Protein AF-A0A9Q9BXU5-F1 (afdb_monomer_lite)

Structure (mmCIF, N/CA/C/O backbone):
data_AF-A0A9Q9BXU5-F1
#
_entry.id   AF-A0A9Q9BXU5-F1
#
loop_
_atom_site.group_PDB
_atom_site.id
_atom_site.type_symbol
_atom_site.label_atom_id
_atom_site.label_alt_id
_atom_site.label_comp_id
_atom_site.label_asym_id
_atom_site.label_entity_id
_atom_site.label_seq_id
_atom_site.pdbx_PDB_ins_code
_atom_site.Cartn_x
_atom_site.Cartn_y
_atom_site.Cartn_z
_atom_site.occupancy
_atom_site.B_iso_or_equiv
_atom_site.auth_seq_id
_atom_site.auth_comp_id
_atom_site.auth_asym_id
_atom_site.auth_atom_id
_atom_site.pdbx_PDB_model_num
ATOM 1 N N . MET A 1 1 ? -1.325 -19.554 -2.956 1.00 60.31 1 MET A N 1
ATOM 2 C CA . MET A 1 1 ? -1.747 -19.233 -1.574 1.00 60.31 1 MET A CA 1
ATOM 3 C C . MET A 1 1 ? -0.784 -19.894 -0.599 1.00 60.31 1 MET A C 1
ATOM 5 O O . MET A 1 1 ? -0.434 -21.047 -0.820 1.00 60.31 1 MET A O 1
ATOM 9 N N . ASN A 1 2 ? -0.317 -19.185 0.434 1.00 78.00 2 ASN A N 1
ATOM 10 C CA . ASN A 1 2 ? 0.549 -19.781 1.456 1.00 78.00 2 ASN A CA 1
ATOM 11 C C . ASN A 1 2 ? -0.322 -20.389 2.569 1.00 78.00 2 ASN A C 1
ATOM 13 O O . ASN A 1 2 ? -0.585 -19.754 3.587 1.00 78.00 2 ASN A O 1
ATOM 17 N N . PHE A 1 3 ? -0.816 -21.608 2.339 1.00 84.00 3 PHE A N 1
ATOM 18 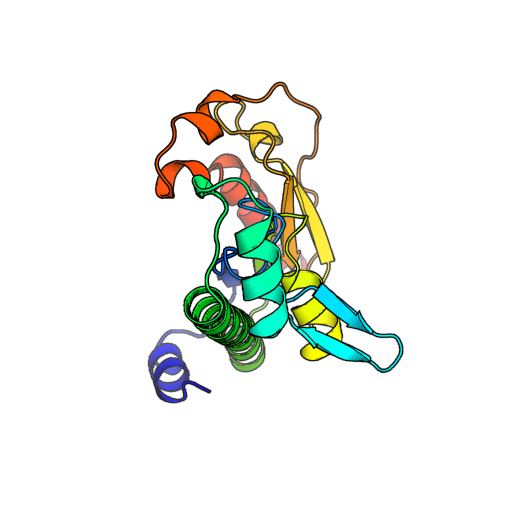C CA . PHE A 1 3 ? -1.685 -22.313 3.291 1.00 84.00 3 PHE A CA 1
ATOM 19 C C . PHE A 1 3 ? -1.010 -22.562 4.644 1.00 84.00 3 PHE A C 1
ATOM 21 O O . PHE A 1 3 ? -1.684 -22.565 5.672 1.00 84.00 3 PHE A O 1
ATOM 28 N N . ASN A 1 4 ? 0.318 -22.699 4.656 1.00 90.00 4 ASN A N 1
ATOM 29 C CA . ASN A 1 4 ? 1.086 -22.838 5.890 1.00 90.00 4 ASN A CA 1
ATOM 30 C C . ASN A 1 4 ? 1.004 -21.562 6.736 1.00 90.00 4 ASN A C 1
ATOM 32 O O . ASN A 1 4 ? 0.718 -21.652 7.924 1.00 90.00 4 ASN A O 1
ATOM 36 N N . LEU A 1 5 ? 1.123 -20.380 6.119 1.00 88.50 5 LEU A N 1
ATOM 37 C CA . LEU A 1 5 ? 0.985 -19.106 6.830 1.00 88.50 5 LEU A CA 1
ATOM 38 C C . LEU A 1 5 ? -0.396 -18.953 7.480 1.00 88.50 5 LEU A C 1
ATOM 40 O O . LEU A 1 5 ? -0.483 -18.590 8.647 1.00 88.50 5 LEU A O 1
ATOM 44 N N . ILE A 1 6 ? -1.479 -19.249 6.754 1.00 92.06 6 ILE A N 1
ATOM 45 C CA . ILE A 1 6 ? -2.836 -19.172 7.322 1.00 92.06 6 ILE A CA 1
ATOM 46 C C . ILE A 1 6 ? -2.998 -20.157 8.482 1.00 92.06 6 ILE A C 1
ATOM 48 O O . ILE A 1 6 ? -3.546 -19.790 9.522 1.00 92.06 6 ILE A O 1
ATOM 52 N N . LYS A 1 7 ? -2.484 -21.383 8.338 1.00 93.31 7 LYS A N 1
ATOM 53 C CA . LYS A 1 7 ? -2.501 -22.393 9.401 1.00 93.31 7 LYS A CA 1
ATOM 54 C C . LYS A 1 7 ? -1.751 -21.922 10.647 1.00 93.31 7 LYS A C 1
ATOM 56 O O . LYS A 1 7 ? -2.248 -22.115 11.753 1.00 93.31 7 LYS A O 1
ATOM 61 N N . ASP A 1 8 ? -0.589 -21.301 10.473 1.00 94.00 8 ASP A N 1
ATOM 62 C CA . ASP A 1 8 ? 0.210 -20.787 11.584 1.00 94.00 8 ASP A CA 1
ATOM 63 C C . ASP A 1 8 ? -0.477 -19.598 12.269 1.00 94.00 8 ASP A C 1
ATOM 65 O O . ASP A 1 8 ? -0.602 -19.594 13.493 1.00 94.00 8 ASP A O 1
ATOM 69 N N . LEU A 1 9 ? -1.008 -18.641 11.499 1.00 93.44 9 LEU A N 1
ATOM 70 C CA . LEU A 1 9 ? -1.758 -17.499 12.036 1.00 93.44 9 LEU A CA 1
ATOM 71 C C . LEU A 1 9 ? -3.040 -17.930 12.760 1.00 93.44 9 LEU A C 1
ATOM 73 O O . LEU A 1 9 ? -3.415 -17.313 13.750 1.00 93.44 9 LEU A O 1
ATOM 77 N N . SER A 1 10 ? -3.682 -19.015 12.319 1.00 94.38 10 SER A N 1
ATOM 78 C CA . SER A 1 10 ? -4.896 -19.554 12.953 1.00 94.38 10 SER A CA 1
ATOM 79 C C . SER A 1 10 ? -4.652 -20.145 14.346 1.00 94.38 10 SER A C 1
ATOM 81 O O . SER A 1 10 ? -5.609 -20.453 15.051 1.00 94.38 10 SER A O 1
ATOM 83 N N . ARG A 1 11 ? -3.388 -20.317 14.757 1.00 96.12 11 ARG A N 1
ATOM 84 C CA . ARG A 1 11 ? -3.033 -20.699 16.134 1.00 96.12 11 ARG A CA 1
ATOM 85 C C . ARG A 1 11 ? -3.051 -19.512 17.099 1.00 96.12 11 ARG A C 1
ATOM 87 O O . ARG A 1 11 ? -3.013 -19.724 18.308 1.00 96.12 11 ARG A O 1
ATOM 94 N N . LEU A 1 12 ? -3.061 -18.283 16.583 1.00 95.31 12 LEU A N 1
ATOM 95 C CA . LEU A 1 12 ? -3.161 -17.064 17.379 1.00 95.31 12 LEU A CA 1
ATOM 96 C C . LEU A 1 12 ? -4.637 -16.719 17.642 1.00 95.31 12 LEU A C 1
ATOM 98 O O . LEU A 1 12 ? -5.515 -17.155 16.891 1.00 95.31 12 LEU A O 1
ATOM 102 N N . PRO A 1 13 ? -4.936 -15.909 18.674 1.00 96.25 13 PRO A N 1
ATOM 103 C CA . PRO A 1 13 ? -6.273 -15.362 18.859 1.00 96.25 13 PRO A CA 1
ATOM 104 C C . PRO A 1 13 ? -6.755 -14.632 17.603 1.00 96.25 13 PRO A C 1
ATOM 106 O O . PRO A 1 13 ? -5.988 -13.918 16.951 1.00 96.25 13 PRO A O 1
ATOM 109 N N . LYS A 1 14 ? -8.042 -14.793 17.280 1.00 95.94 14 LYS A N 1
ATOM 110 C CA . LYS A 1 14 ? -8.658 -14.103 16.145 1.00 95.94 14 LYS A CA 1
ATOM 111 C C . LYS A 1 14 ? -8.489 -12.583 16.320 1.00 95.94 14 LYS A C 1
ATOM 113 O O . LYS A 1 14 ? -8.915 -12.062 17.350 1.00 95.94 14 LYS A O 1
ATOM 118 N N . PRO A 1 15 ? -7.913 -11.865 15.341 1.00 96.75 15 PRO A N 1
ATOM 119 C CA . PRO A 1 15 ? -7.648 -10.442 15.494 1.00 96.75 15 PRO A CA 1
ATOM 120 C C . PRO A 1 15 ? -8.931 -9.612 15.372 1.00 96.75 15 PRO A C 1
ATOM 122 O O . PRO A 1 15 ? -9.704 -9.781 14.427 1.00 96.75 15 PRO A O 1
ATOM 125 N N . ASP A 1 16 ? -9.118 -8.650 16.277 1.00 97.31 16 ASP A N 1
ATOM 126 C CA . ASP A 1 16 ? -10.115 -7.584 16.108 1.00 97.31 16 ASP A CA 1
ATOM 127 C C . ASP A 1 16 ? -9.670 -6.551 15.064 1.00 97.31 16 ASP A C 1
ATOM 129 O O . ASP A 1 16 ? -10.506 -5.972 14.369 1.00 97.31 16 ASP A O 1
ATOM 133 N N . ILE A 1 17 ? -8.358 -6.318 14.959 1.00 98.06 17 ILE A N 1
ATOM 134 C CA . ILE A 1 17 ? -7.757 -5.286 14.113 1.00 98.06 17 ILE A CA 1
ATOM 135 C C . ILE A 1 17 ? -6.618 -5.898 13.295 1.00 98.06 17 ILE A C 1
ATOM 137 O O . ILE A 1 17 ? -5.779 -6.616 13.837 1.00 98.06 17 ILE A O 1
ATOM 141 N N . ILE A 1 18 ? -6.555 -5.575 12.003 1.00 98.19 18 ILE A N 1
ATOM 142 C CA . ILE A 1 18 ? -5.396 -5.865 11.145 1.00 98.19 18 ILE A CA 1
ATOM 143 C C . ILE A 1 18 ? -4.831 -4.551 10.602 1.00 98.19 18 ILE A C 1
ATOM 145 O O . ILE A 1 18 ? -5.519 -3.827 9.889 1.00 98.19 18 ILE A O 1
ATOM 149 N N . LEU A 1 19 ? -3.562 -4.266 10.889 1.00 97.44 19 LEU A N 1
ATOM 150 C CA . LEU A 1 19 ? -2.806 -3.176 10.267 1.00 97.44 19 LEU A CA 1
ATOM 151 C C . LEU A 1 19 ? -1.729 -3.777 9.363 1.00 97.44 19 LEU A C 1
ATOM 153 O O . LEU A 1 19 ? -0.981 -4.653 9.796 1.00 97.44 19 LEU A O 1
ATOM 157 N N . ALA A 1 20 ? -1.634 -3.311 8.121 1.00 96.19 20 ALA A N 1
ATOM 158 C CA . ALA A 1 20 ? -0.662 -3.809 7.156 1.00 96.19 20 ALA A CA 1
ATOM 159 C C . ALA A 1 20 ? -0.017 -2.665 6.367 1.00 96.19 20 ALA A C 1
ATOM 161 O O . ALA A 1 20 ? -0.696 -1.740 5.938 1.00 96.19 20 ALA A O 1
ATOM 162 N N . SER A 1 21 ? 1.286 -2.764 6.115 1.00 93.06 21 SER A N 1
ATOM 163 C CA . SER A 1 21 ? 2.055 -1.856 5.251 1.00 93.06 21 SER A CA 1
ATOM 164 C C . SER A 1 21 ? 2.845 -2.668 4.213 1.00 93.06 21 SER A C 1
ATOM 166 O O . SER A 1 21 ? 4.066 -2.816 4.311 1.00 93.06 21 SER A O 1
ATOM 168 N N . PRO A 1 22 ? 2.155 -3.297 3.241 1.00 91.25 22 PRO A N 1
ATOM 169 C CA . PRO A 1 22 ? 2.805 -4.163 2.265 1.00 91.25 22 PRO A CA 1
ATOM 170 C C . PRO A 1 22 ? 3.827 -3.388 1.403 1.00 91.25 22 PRO A C 1
ATOM 172 O O . PRO A 1 22 ? 3.604 -2.212 1.095 1.00 91.25 22 PRO A O 1
ATOM 175 N N . PRO A 1 23 ? 4.923 -4.035 0.953 1.00 84.44 23 PRO A N 1
ATOM 176 C CA . PRO A 1 23 ? 5.971 -3.399 0.155 1.00 84.44 23 PRO A CA 1
ATOM 177 C C . PRO A 1 23 ? 5.425 -2.696 -1.098 1.00 84.44 23 PRO A C 1
ATOM 179 O O . PRO A 1 23 ? 4.491 -3.172 -1.751 1.00 84.44 23 PRO A O 1
ATOM 182 N N . CYS A 1 24 ? 6.012 -1.550 -1.448 1.00 79.31 24 CYS A N 1
ATOM 183 C CA . CYS A 1 24 ? 5.509 -0.669 -2.510 1.00 79.31 24 CYS A CA 1
ATOM 184 C C . CYS A 1 24 ? 6.375 -0.663 -3.781 1.00 79.31 24 CYS A C 1
ATOM 186 O O . CYS A 1 24 ? 5.975 -0.092 -4.794 1.00 79.31 24 CYS A O 1
ATOM 188 N N . GLU A 1 25 ? 7.550 -1.292 -3.766 1.00 74.69 25 GLU A N 1
ATOM 189 C CA . GLU A 1 25 ? 8.577 -1.234 -4.821 1.00 74.69 25 GLU A CA 1
ATOM 190 C C . GLU A 1 25 ? 8.081 -1.768 -6.170 1.00 74.69 25 GLU A C 1
ATOM 192 O O . GLU A 1 25 ? 8.505 -1.311 -7.237 1.00 74.69 25 GLU A O 1
ATOM 197 N N . SER A 1 26 ? 7.157 -2.724 -6.127 1.00 78.31 26 SER A N 1
ATOM 198 C CA . SER A 1 26 ? 6.522 -3.326 -7.302 1.00 78.31 26 SER A CA 1
ATOM 199 C C . SER A 1 26 ? 5.443 -2.433 -7.917 1.00 78.31 26 SER A C 1
ATOM 201 O O . SER A 1 26 ? 5.083 -2.601 -9.080 1.00 78.31 26 SER A O 1
ATOM 203 N N . TRP A 1 27 ? 4.956 -1.461 -7.147 1.00 84.00 27 TRP A N 1
ATOM 204 C CA . TRP A 1 27 ? 3.753 -0.682 -7.434 1.00 84.00 27 TRP A CA 1
ATOM 205 C C . TRP A 1 27 ? 4.016 0.819 -7.590 1.00 84.00 27 TRP A C 1
ATOM 207 O O . TRP A 1 27 ? 3.185 1.546 -8.139 1.00 84.00 27 TRP A O 1
ATOM 217 N N . SER A 1 28 ? 5.156 1.292 -7.091 1.00 71.06 28 SER A N 1
ATOM 218 C CA . SER A 1 28 ? 5.514 2.704 -7.002 1.00 71.06 28 SER A CA 1
ATOM 219 C C . SER A 1 28 ? 6.299 3.189 -8.223 1.00 71.06 28 SER A C 1
ATOM 221 O O . SER A 1 28 ? 7.120 2.475 -8.797 1.00 71.06 28 SER A O 1
ATOM 223 N N . SER A 1 29 ? 6.073 4.454 -8.594 1.00 66.25 29 SER A N 1
ATOM 224 C CA . SER A 1 29 ? 6.858 5.175 -9.614 1.00 66.25 29 SER A CA 1
ATOM 225 C C . SER A 1 29 ? 8.001 6.003 -9.006 1.00 66.25 29 SER A C 1
ATOM 227 O O . SER A 1 29 ? 8.643 6.766 -9.718 1.00 66.25 29 SER A O 1
ATOM 229 N N . ALA A 1 30 ? 8.254 5.879 -7.696 1.00 63.12 30 ALA A N 1
ATOM 230 C CA . ALA A 1 30 ? 9.196 6.734 -6.965 1.00 63.12 30 ALA A CA 1
ATOM 231 C C . ALA A 1 30 ? 10.659 6.610 -7.430 1.00 63.12 30 ALA A C 1
ATOM 233 O O . ALA A 1 30 ? 11.463 7.500 -7.173 1.00 63.12 30 ALA A O 1
ATOM 234 N N . ASP A 1 31 ? 11.009 5.514 -8.099 1.00 60.00 31 ASP A N 1
ATOM 235 C CA . ASP A 1 31 ? 12.383 5.228 -8.502 1.00 60.00 31 ASP A CA 1
ATOM 236 C C . ASP A 1 31 ? 12.666 5.616 -9.968 1.00 60.00 31 ASP A C 1
ATOM 238 O O . ASP A 1 31 ? 13.611 6.359 -10.256 1.00 60.00 31 ASP A O 1
ATOM 242 N N . CYS A 1 32 ? 11.838 5.160 -10.915 1.00 64.81 32 CYS A N 1
ATOM 243 C CA . CYS A 1 32 ? 11.989 5.459 -12.342 1.00 64.81 32 CYS A CA 1
ATOM 244 C C . CYS A 1 32 ? 10.703 5.199 -13.152 1.00 64.81 32 CYS A C 1
ATOM 246 O O . CYS A 1 32 ? 9.769 4.546 -12.686 1.00 64.81 32 CYS A O 1
ATOM 248 N N . ASN A 1 33 ? 10.696 5.648 -14.414 1.00 70.88 33 ASN A N 1
ATOM 249 C CA . ASN A 1 33 ? 9.596 5.427 -15.365 1.00 70.88 33 ASN A CA 1
ATOM 250 C C . ASN A 1 33 ? 9.496 3.979 -15.894 1.00 70.88 33 ASN A C 1
ATOM 252 O O . ASN A 1 33 ? 8.477 3.617 -16.495 1.00 70.88 33 ASN A O 1
ATOM 256 N N . GLY A 1 34 ? 10.502 3.133 -15.636 1.00 73.56 34 GLY A N 1
ATOM 257 C CA . GLY A 1 34 ? 10.555 1.711 -16.001 1.00 73.56 34 GLY A CA 1
ATOM 258 C C . GLY A 1 34 ? 9.694 0.796 -15.114 1.00 73.56 34 GLY A C 1
ATOM 259 O O . GLY A 1 34 ? 10.141 -0.280 -14.707 1.00 73.56 34 GLY A O 1
ATOM 260 N N . LYS A 1 35 ? 8.470 1.208 -14.756 1.00 80.50 35 LYS A N 1
ATOM 261 C CA . LYS A 1 35 ? 7.527 0.365 -13.997 1.00 80.50 35 LYS A CA 1
ATOM 262 C C . LYS A 1 35 ? 6.973 -0.764 -14.868 1.00 80.50 35 LYS A C 1
ATOM 264 O O . LYS A 1 35 ? 6.683 -0.572 -16.042 1.00 80.50 35 LYS A O 1
ATOM 269 N N . MET A 1 36 ? 6.805 -1.941 -14.285 1.00 88.19 36 MET A N 1
ATOM 270 C CA . MET A 1 36 ? 6.348 -3.094 -15.051 1.00 88.19 36 MET A CA 1
ATOM 271 C C . MET A 1 36 ? 4.829 -3.086 -15.213 1.00 88.19 36 MET A C 1
ATOM 273 O O . MET A 1 36 ? 4.330 -3.122 -16.332 1.00 88.19 36 MET A O 1
ATOM 277 N N . PHE A 1 37 ? 4.098 -2.952 -14.107 1.00 89.12 37 PHE A N 1
ATOM 278 C CA . PHE A 1 37 ? 2.646 -2.821 -14.121 1.00 89.12 37 PHE A CA 1
ATOM 279 C C . PHE A 1 37 ? 2.224 -1.382 -14.466 1.00 89.12 37 PHE A C 1
ATOM 281 O O . PHE A 1 37 ? 2.644 -0.411 -13.822 1.00 89.12 37 PHE A O 1
ATOM 288 N N . ARG A 1 38 ? 1.394 -1.225 -15.503 1.00 87.75 38 ARG A N 1
ATOM 289 C CA . ARG A 1 38 ? 0.897 0.074 -15.991 1.00 87.75 38 ARG A CA 1
ATOM 290 C C . ARG A 1 38 ? -0.543 0.367 -15.572 1.00 87.75 38 ARG A C 1
ATOM 292 O O . ARG A 1 38 ? -0.912 1.543 -15.555 1.00 87.75 38 ARG A O 1
ATOM 299 N N . GLY A 1 39 ? -1.296 -0.651 -15.173 1.00 89.50 39 GLY A N 1
ATOM 300 C CA . GLY A 1 39 ? -2.725 -0.583 -14.873 1.00 89.50 39 GLY A CA 1
ATOM 301 C C . GLY A 1 39 ? -3.496 -1.585 -15.723 1.00 89.50 39 GLY A C 1
ATOM 302 O O . GLY A 1 39 ? -2.900 -2.502 -16.290 1.00 89.50 39 GLY A O 1
ATOM 303 N N . PHE A 1 40 ? -4.793 -1.358 -15.867 1.00 91.38 40 PHE A N 1
ATOM 304 C CA . PHE A 1 40 ? -5.672 -2.163 -16.717 1.00 91.38 40 PHE A CA 1
ATOM 305 C C . PHE A 1 40 ? -5.962 -1.431 -18.031 1.00 91.38 40 PHE A C 1
ATOM 307 O O . PHE A 1 40 ? -5.837 -0.201 -18.106 1.00 91.38 40 PHE A O 1
ATOM 314 N N . ASP A 1 41 ? -6.242 -2.176 -19.094 1.00 91.38 41 ASP A N 1
ATOM 315 C CA . ASP A 1 41 ? -6.806 -1.629 -20.328 1.00 91.38 41 ASP A CA 1
ATOM 316 C C . ASP A 1 41 ? -8.343 -1.598 -20.280 1.00 91.38 41 ASP A C 1
ATOM 318 O O . ASP A 1 41 ? -8.959 -1.918 -19.264 1.00 91.38 41 ASP A O 1
ATOM 322 N N . THR A 1 42 ? -8.971 -1.183 -21.381 1.00 89.75 42 THR A N 1
ATOM 323 C CA . THR A 1 42 ? -10.433 -1.057 -21.484 1.00 89.75 42 THR A CA 1
ATOM 324 C C . THR A 1 42 ? -11.171 -2.393 -21.425 1.00 89.75 42 THR A C 1
ATOM 326 O O . THR A 1 42 ? -12.371 -2.395 -21.174 1.00 89.75 42 THR A O 1
ATOM 329 N N . SER A 1 43 ? -10.484 -3.517 -21.652 1.00 91.12 43 SER A N 1
ATOM 330 C CA . SER A 1 43 ? -11.049 -4.864 -21.515 1.00 91.12 43 SER A CA 1
ATOM 331 C C . SER A 1 43 ? -10.914 -5.426 -20.096 1.00 91.12 43 SER A C 1
ATOM 333 O O . SER A 1 43 ? -11.416 -6.510 -19.813 1.00 91.12 43 SER A O 1
ATOM 335 N N . GLY A 1 44 ? -10.230 -4.707 -19.199 1.00 86.50 44 GLY A N 1
ATOM 336 C CA . GLY A 1 44 ? -9.867 -5.217 -17.879 1.00 86.50 44 GLY A CA 1
ATOM 337 C C . GLY A 1 44 ? -8.658 -6.157 -17.909 1.00 86.50 44 GLY A C 1
ATOM 338 O O . GLY A 1 44 ? -8.338 -6.770 -16.890 1.00 86.50 44 GLY A O 1
ATOM 339 N N . ALA A 1 45 ? -7.952 -6.263 -19.038 1.00 90.06 45 ALA A N 1
ATOM 340 C CA . ALA A 1 45 ? -6.697 -6.992 -19.102 1.00 90.06 45 ALA A CA 1
ATOM 341 C C . ALA A 1 45 ? -5.555 -6.147 -18.529 1.00 90.06 45 ALA A C 1
ATOM 343 O O . ALA A 1 45 ? -5.551 -4.911 -18.550 1.00 90.06 45 ALA A O 1
ATOM 344 N N . TRP A 1 46 ? -4.563 -6.832 -17.975 1.00 90.44 46 TRP A N 1
ATOM 345 C CA . TRP A 1 46 ? -3.424 -6.178 -17.359 1.00 90.44 46 TRP A CA 1
ATOM 346 C C . TRP A 1 46 ? -2.473 -5.625 -18.408 1.00 90.44 46 TRP A C 1
ATOM 348 O O . TRP A 1 46 ? -2.074 -6.319 -19.341 1.00 90.44 46 TRP A O 1
ATOM 358 N N . ARG A 1 47 ? -1.988 -4.406 -18.181 1.00 91.81 47 ARG A N 1
ATOM 359 C CA . ARG A 1 47 ? -0.894 -3.832 -18.964 1.00 91.81 47 ARG A CA 1
ATOM 360 C C . ARG A 1 47 ? 0.420 -4.012 -18.222 1.00 91.81 47 ARG A C 1
ATOM 362 O O . ARG A 1 47 ? 0.735 -3.257 -17.299 1.00 91.81 47 ARG A O 1
ATOM 369 N N . VAL A 1 48 ? 1.194 -5.004 -18.650 1.00 91.62 48 VAL A N 1
ATOM 370 C CA . VAL A 1 48 ? 2.500 -5.369 -18.087 1.00 91.62 48 VAL A CA 1
ATOM 371 C C . VAL A 1 48 ? 3.573 -5.218 -19.162 1.00 91.62 48 VAL A C 1
ATOM 373 O O . VAL A 1 48 ? 3.369 -5.609 -20.307 1.00 91.62 48 VAL A O 1
ATOM 376 N N . MET A 1 49 ? 4.707 -4.607 -18.820 1.00 92.19 49 MET A N 1
ATOM 377 C CA . MET A 1 49 ? 5.825 -4.437 -19.752 1.00 92.19 49 MET A CA 1
ATOM 378 C C . MET A 1 49 ? 6.645 -5.722 -19.885 1.00 92.19 49 MET A C 1
ATOM 380 O O . MET A 1 49 ? 6.988 -6.342 -18.881 1.00 92.19 49 MET A O 1
ATOM 384 N N . ASN A 1 50 ? 6.986 -6.084 -21.121 1.00 93.81 50 ASN A N 1
ATOM 385 C CA . ASN A 1 50 ? 7.760 -7.278 -21.461 1.00 93.81 50 ASN A CA 1
ATOM 386 C C . ASN A 1 50 ? 9.271 -6.989 -21.560 1.00 93.81 50 ASN A C 1
ATOM 388 O O . ASN A 1 50 ? 9.709 -5.852 -21.381 1.00 93.81 50 ASN A O 1
ATOM 392 N N . ALA A 1 51 ? 10.068 -8.018 -21.865 1.00 95.62 51 ALA A N 1
ATOM 393 C CA . ALA A 1 51 ? 11.521 -7.901 -22.007 1.00 95.62 51 ALA A CA 1
ATOM 394 C C . ALA A 1 51 ? 11.942 -6.849 -23.048 1.00 95.62 51 ALA A C 1
ATOM 396 O O . ALA A 1 51 ? 12.755 -5.980 -22.739 1.00 95.62 51 ALA A O 1
ATOM 397 N N . HIS A 1 52 ? 11.302 -6.851 -24.222 1.00 95.56 52 HIS A N 1
ATOM 398 C CA . HIS A 1 52 ? 11.596 -5.904 -25.300 1.00 95.56 52 HIS A CA 1
ATOM 399 C C . HIS A 1 52 ? 11.446 -4.436 -24.859 1.00 95.56 52 HIS A C 1
ATOM 401 O O . HIS A 1 52 ? 12.315 -3.610 -25.130 1.00 95.56 52 HIS A O 1
ATOM 407 N N . TYR A 1 53 ? 10.397 -4.105 -24.095 1.00 93.88 53 TYR A N 1
ATOM 408 C CA . TYR A 1 53 ? 10.245 -2.760 -23.527 1.00 93.88 53 TYR A CA 1
ATOM 409 C C . TYR A 1 53 ? 11.460 -2.343 -22.684 1.00 93.88 53 TYR A C 1
ATOM 411 O O . TYR A 1 53 ? 11.908 -1.198 -22.760 1.00 93.88 53 TYR A O 1
ATOM 419 N N . TYR A 1 54 ? 11.981 -3.250 -21.854 1.00 93.12 54 TYR A N 1
ATOM 420 C CA . TYR A 1 54 ? 13.105 -2.951 -20.967 1.00 93.12 54 TYR A CA 1
ATOM 421 C C . TYR A 1 54 ? 14.433 -2.828 -21.713 1.00 93.12 54 TYR A C 1
ATOM 423 O O . TYR A 1 54 ? 15.254 -1.990 -21.330 1.00 93.12 54 TYR A O 1
ATOM 431 N N . GLU A 1 55 ? 14.624 -3.595 -22.786 1.00 94.00 55 GLU A N 1
ATOM 432 C CA . GLU A 1 55 ? 15.763 -3.444 -23.697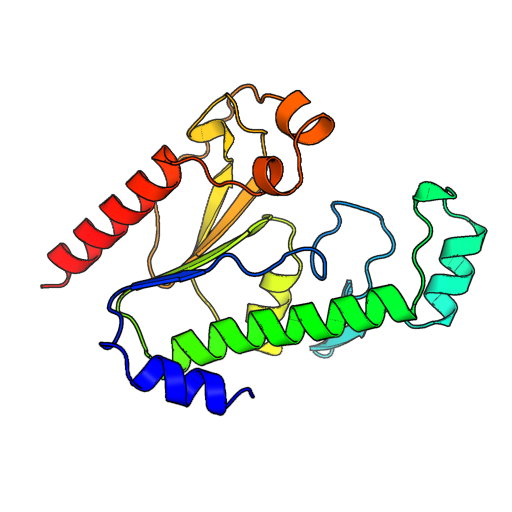 1.00 94.00 55 GLU A CA 1
ATOM 433 C C . GLU A 1 55 ? 15.773 -2.045 -24.328 1.00 94.00 55 GLU A C 1
ATOM 435 O O . GLU A 1 55 ? 16.769 -1.327 -24.210 1.00 94.00 55 GLU A O 1
ATOM 440 N N . GLU A 1 56 ? 14.648 -1.604 -24.901 1.00 94.50 56 GLU A N 1
ATOM 441 C CA . GLU A 1 56 ? 14.521 -0.265 -25.497 1.00 94.50 56 GLU A CA 1
ATOM 442 C C . GLU A 1 56 ? 14.648 0.858 -24.457 1.00 94.50 56 GLU A C 1
ATOM 444 O O . GLU A 1 56 ? 15.338 1.861 -24.671 1.00 94.50 56 GLU A O 1
ATOM 449 N N . TYR A 1 57 ? 14.046 0.679 -23.279 1.00 90.69 57 TYR A N 1
ATOM 450 C CA . TYR A 1 57 ? 14.168 1.630 -22.176 1.00 90.69 57 TYR A CA 1
ATOM 451 C C . TYR A 1 57 ? 15.629 1.810 -21.735 1.00 90.69 57 TYR A C 1
ATOM 453 O O . TYR A 1 57 ? 16.089 2.936 -21.528 1.00 90.69 57 TYR A O 1
ATOM 461 N N . CYS A 1 58 ? 16.387 0.717 -21.614 1.00 92.00 58 CYS A N 1
ATOM 462 C CA . CYS A 1 58 ? 17.772 0.767 -21.145 1.00 92.00 58 CYS A CA 1
ATOM 463 C C . CYS A 1 58 ? 18.740 1.418 -22.141 1.00 92.00 58 CYS A C 1
ATOM 465 O O . CYS A 1 58 ? 19.773 1.936 -21.701 1.00 92.00 58 CYS A O 1
ATOM 467 N N . LYS A 1 59 ? 18.402 1.441 -23.439 1.00 93.88 59 LYS A N 1
ATOM 468 C CA . LYS A 1 59 ? 19.173 2.149 -24.476 1.00 93.88 59 LYS A CA 1
ATOM 469 C C . LYS A 1 59 ? 19.121 3.669 -24.309 1.00 93.88 59 LYS A C 1
ATOM 471 O O . LYS A 1 59 ? 20.102 4.342 -24.603 1.00 93.88 59 LYS A O 1
ATOM 476 N N . THR A 1 60 ? 17.997 4.202 -23.829 1.00 91.06 60 THR A N 1
ATOM 477 C CA . THR A 1 60 ? 17.730 5.653 -23.803 1.00 91.06 60 THR A CA 1
ATOM 478 C C . THR A 1 60 ? 17.769 6.267 -22.403 1.00 91.06 60 THR A C 1
ATOM 480 O O . THR A 1 60 ? 17.972 7.473 -22.261 1.00 91.06 60 THR A O 1
ATOM 483 N N . CYS A 1 61 ? 17.581 5.472 -21.346 1.00 88.88 61 CYS A N 1
ATOM 484 C CA . CYS A 1 61 ? 17.567 5.986 -19.979 1.00 88.88 61 CYS A CA 1
ATOM 485 C C . CYS A 1 61 ? 18.974 6.295 -19.431 1.00 88.88 61 CYS A C 1
ATOM 487 O O . CYS A 1 61 ? 19.978 5.699 -19.825 1.00 88.88 61 CYS A O 1
ATOM 489 N N . HIS A 1 62 ? 19.039 7.192 -18.441 1.00 89.31 62 HIS A N 1
ATOM 490 C CA . HIS A 1 62 ? 20.273 7.455 -17.697 1.00 89.31 62 HIS A CA 1
ATOM 491 C C . HIS A 1 62 ? 20.793 6.165 -17.021 1.00 89.31 62 HIS A C 1
ATOM 493 O O . HIS A 1 62 ? 19.981 5.446 -16.432 1.00 89.31 62 HIS A O 1
ATOM 499 N N . PRO A 1 63 ? 22.113 5.882 -16.990 1.00 89.00 63 PRO A N 1
ATOM 500 C CA . PRO A 1 63 ? 22.662 4.620 -16.473 1.00 89.00 63 PRO A CA 1
ATOM 501 C C . PRO A 1 63 ? 22.141 4.191 -15.091 1.00 89.00 63 PRO A C 1
ATOM 503 O O . PRO A 1 63 ? 21.739 3.046 -14.908 1.00 89.00 63 PRO A O 1
ATOM 506 N N . VAL A 1 64 ? 22.040 5.120 -14.132 1.00 86.38 64 VAL A N 1
ATOM 507 C CA . VAL A 1 64 ? 21.515 4.847 -12.770 1.00 86.38 64 VAL A CA 1
ATOM 508 C C . VAL A 1 64 ? 20.021 4.473 -12.731 1.00 86.38 64 VAL A C 1
ATOM 510 O O . VAL A 1 64 ? 19.512 3.948 -11.736 1.00 86.38 64 VAL A O 1
ATOM 513 N N . LYS A 1 65 ? 19.291 4.754 -13.813 1.00 86.06 65 LYS A N 1
ATOM 514 C CA . LYS A 1 65 ? 17.865 4.457 -13.982 1.00 86.06 65 LYS A CA 1
ATOM 515 C C . LYS A 1 65 ? 17.618 3.189 -14.803 1.00 86.06 65 LYS A C 1
ATOM 517 O O . LYS A 1 65 ? 16.461 2.800 -14.912 1.00 86.06 65 LYS A O 1
ATOM 522 N N . ARG A 1 66 ? 18.658 2.509 -15.310 1.00 89.25 66 ARG A N 1
ATOM 523 C CA . ARG A 1 66 ? 18.519 1.218 -16.008 1.00 89.25 66 ARG A CA 1
ATOM 524 C C . ARG A 1 66 ? 17.841 0.188 -15.117 1.00 89.25 66 ARG A C 1
ATOM 526 O O . ARG A 1 66 ? 18.192 0.044 -13.946 1.00 89.25 66 ARG A O 1
ATOM 533 N N . ARG A 1 67 ? 16.864 -0.528 -15.660 1.00 87.94 67 ARG A N 1
ATOM 534 C CA . ARG A 1 67 ? 16.144 -1.596 -14.961 1.00 87.94 67 ARG A CA 1
ATOM 535 C C . ARG A 1 67 ? 16.040 -2.784 -15.900 1.00 87.94 67 ARG A C 1
ATOM 537 O O . ARG A 1 67 ? 15.639 -2.610 -17.044 1.00 87.94 67 ARG A O 1
ATOM 544 N N . TYR A 1 68 ? 16.387 -3.961 -15.400 1.00 90.44 68 TYR A N 1
ATOM 545 C CA . TYR A 1 68 ? 16.365 -5.192 -16.182 1.00 90.44 68 TYR A CA 1
ATOM 546 C C . TYR A 1 68 ? 15.034 -5.909 -16.007 1.00 90.44 68 TYR A C 1
ATOM 548 O O . TYR A 1 68 ? 14.423 -5.850 -14.932 1.00 90.44 68 TYR A O 1
ATOM 556 N N . PHE A 1 69 ? 14.587 -6.568 -17.071 1.00 92.94 69 PHE A N 1
ATOM 557 C CA . PHE A 1 69 ? 13.290 -7.224 -17.114 1.00 92.94 69 PHE A CA 1
ATOM 558 C C . PHE A 1 69 ? 13.133 -8.238 -15.978 1.00 92.94 69 PHE A C 1
ATOM 560 O O . PHE A 1 69 ? 12.175 -8.145 -15.218 1.00 92.94 69 PHE A O 1
ATOM 567 N N . GLU A 1 70 ? 14.110 -9.118 -15.777 1.00 93.88 70 GLU A N 1
ATOM 568 C CA . GLU A 1 70 ? 14.085 -10.195 -14.782 1.00 93.88 70 GLU A CA 1
ATOM 569 C C . GLU A 1 70 ? 13.963 -9.644 -13.356 1.00 93.88 70 GLU A C 1
ATOM 571 O O . GLU A 1 70 ? 13.206 -10.159 -12.530 1.00 93.88 70 GLU A O 1
ATOM 576 N N . GLN A 1 71 ? 14.668 -8.544 -13.069 1.00 89.25 71 GLN A N 1
ATOM 577 C CA . GLN A 1 71 ? 14.585 -7.864 -11.777 1.00 89.25 71 GLN A CA 1
ATOM 578 C C . GLN A 1 71 ? 13.179 -7.300 -11.545 1.00 89.25 71 GLN A C 1
ATOM 580 O O . GLN A 1 71 ? 12.625 -7.411 -10.446 1.00 89.25 71 GLN A O 1
ATOM 585 N N . LYS A 1 72 ? 12.604 -6.666 -12.571 1.00 89.44 72 LYS A N 1
ATOM 586 C CA . LYS A 1 72 ? 11.279 -6.051 -12.481 1.00 89.44 72 LYS A CA 1
ATOM 587 C C . LYS A 1 72 ? 10.164 -7.094 -12.464 1.00 89.44 72 LYS A C 1
ATOM 589 O O . LYS A 1 72 ? 9.211 -6.886 -11.720 1.00 89.44 72 LYS A O 1
ATOM 594 N N . GLU A 1 73 ? 10.331 -8.211 -13.165 1.00 92.12 73 GLU A N 1
ATOM 595 C CA . GLU A 1 73 ? 9.397 -9.340 -13.199 1.00 92.12 73 GLU A CA 1
ATOM 596 C C . GLU A 1 73 ? 9.341 -10.046 -11.851 1.00 92.12 73 GLU A C 1
ATOM 598 O O . GLU A 1 73 ? 8.268 -10.209 -11.269 1.00 92.12 73 GLU A O 1
ATOM 603 N N . ARG A 1 74 ? 10.504 -10.343 -11.262 1.00 91.12 74 ARG A N 1
ATOM 604 C CA . ARG A 1 74 ? 10.565 -10.862 -9.892 1.00 91.12 74 ARG A CA 1
ATOM 605 C C . ARG A 1 74 ? 9.902 -9.904 -8.904 1.00 91.12 74 ARG A C 1
ATOM 607 O O . ARG A 1 74 ? 9.133 -10.334 -8.047 1.00 91.12 74 ARG A O 1
ATOM 614 N N . GLY A 1 75 ? 10.191 -8.607 -9.020 1.00 89.12 75 GLY A N 1
ATOM 615 C CA . GLY A 1 75 ? 9.565 -7.584 -8.186 1.00 89.12 75 GLY A CA 1
ATOM 616 C C . GLY A 1 75 ? 8.043 -7.578 -8.334 1.00 89.12 75 GLY A C 1
ATOM 617 O O . GLY A 1 75 ? 7.336 -7.591 -7.327 1.00 89.12 75 GLY A O 1
ATOM 618 N N . ARG A 1 76 ? 7.531 -7.611 -9.569 1.00 90.12 76 ARG A N 1
ATOM 619 C CA . ARG A 1 76 ? 6.096 -7.686 -9.872 1.00 90.12 76 ARG A CA 1
ATOM 620 C C . ARG A 1 76 ? 5.441 -8.876 -9.160 1.00 90.12 76 ARG A C 1
ATOM 622 O O . ARG A 1 76 ? 4.524 -8.662 -8.370 1.00 90.12 76 ARG A O 1
ATOM 629 N N . LEU A 1 77 ? 5.965 -10.087 -9.365 1.00 91.19 77 LEU A N 1
ATOM 630 C CA . LEU A 1 77 ? 5.426 -11.318 -8.772 1.00 91.19 77 LEU A CA 1
ATOM 631 C C . LEU A 1 77 ? 5.384 -11.263 -7.236 1.00 91.19 77 LEU A C 1
ATOM 633 O O . LEU A 1 77 ? 4.398 -11.674 -6.621 1.00 91.19 77 LEU A O 1
ATOM 637 N N . ILE A 1 78 ? 6.428 -10.714 -6.605 1.00 90.50 78 ILE A N 1
ATOM 638 C CA . ILE A 1 78 ? 6.473 -10.513 -5.146 1.00 90.50 78 ILE A CA 1
ATOM 639 C C . ILE A 1 78 ? 5.411 -9.503 -4.697 1.00 90.50 78 ILE A C 1
ATOM 641 O O . ILE A 1 78 ? 4.727 -9.731 -3.697 1.00 90.50 78 ILE A O 1
ATOM 645 N N . GLY A 1 79 ? 5.256 -8.400 -5.430 1.00 90.75 79 GLY A N 1
ATOM 646 C CA . GLY A 1 79 ? 4.274 -7.362 -5.122 1.00 90.75 79 GLY A CA 1
ATOM 647 C C . GLY A 1 79 ? 2.846 -7.895 -5.158 1.00 90.75 79 GLY A C 1
ATOM 648 O O . GLY A 1 79 ? 2.091 -7.685 -4.207 1.00 90.75 79 GLY A O 1
ATOM 649 N N . GLU A 1 80 ? 2.502 -8.621 -6.224 1.00 92.38 80 GLU A N 1
ATOM 650 C CA . GLU A 1 80 ? 1.204 -9.290 -6.394 1.00 92.38 80 GLU A CA 1
ATOM 651 C C . GLU A 1 80 ? 0.942 -10.292 -5.280 1.00 92.38 80 GLU A C 1
ATOM 653 O O . GLU A 1 80 ? -0.105 -10.240 -4.633 1.00 92.38 80 GLU A O 1
ATOM 658 N N . SER A 1 81 ? 1.926 -11.153 -5.013 1.00 92.00 81 SER A N 1
ATOM 659 C CA . SER A 1 81 ? 1.829 -12.173 -3.971 1.00 92.00 81 SER A CA 1
ATOM 660 C C . SER A 1 81 ? 1.624 -11.556 -2.590 1.00 92.00 81 SER A C 1
ATOM 662 O O . SER A 1 81 ? 0.850 -12.083 -1.795 1.00 92.00 81 SER A O 1
ATOM 664 N N . THR A 1 82 ? 2.284 -10.431 -2.301 1.00 93.25 82 THR A N 1
ATOM 665 C CA . THR A 1 82 ? 2.193 -9.790 -0.985 1.00 93.25 82 THR A CA 1
ATOM 666 C C . THR A 1 82 ? 0.850 -9.096 -0.790 1.00 93.25 82 THR A C 1
ATOM 668 O O . THR A 1 82 ? 0.199 -9.338 0.221 1.00 93.25 82 THR A O 1
ATOM 671 N N . ILE A 1 83 ? 0.385 -8.301 -1.763 1.00 94.81 83 ILE A N 1
ATOM 672 C CA . ILE A 1 83 ? -0.931 -7.645 -1.677 1.00 94.81 83 ILE A CA 1
ATOM 673 C C . ILE A 1 83 ? -2.061 -8.680 -1.661 1.00 94.81 83 ILE A C 1
ATOM 675 O O . ILE A 1 83 ? -2.960 -8.588 -0.826 1.00 94.81 83 ILE A O 1
ATOM 679 N N . GLY A 1 84 ? -1.992 -9.687 -2.538 1.00 94.69 84 GLY A N 1
ATOM 680 C CA . GLY A 1 84 ? -2.954 -10.785 -2.550 1.00 94.69 84 GLY A CA 1
ATOM 681 C C . GLY A 1 84 ? -2.966 -11.543 -1.223 1.00 94.69 84 GLY A C 1
ATOM 682 O O . GLY A 1 84 ? -4.025 -11.762 -0.647 1.00 94.69 84 GLY A O 1
ATOM 683 N N . GLY A 1 85 ? -1.788 -11.854 -0.673 1.00 94.75 85 GLY A N 1
ATOM 684 C CA . GLY A 1 85 ? -1.658 -12.467 0.649 1.00 94.75 85 GLY A CA 1
ATOM 685 C C . GLY A 1 85 ? -2.275 -11.624 1.769 1.00 94.75 85 GLY A C 1
ATOM 686 O O . GLY A 1 85 ? -2.997 -12.166 2.602 1.00 94.75 85 GLY A O 1
ATOM 687 N N . THR A 1 86 ? -2.054 -10.304 1.775 1.00 96.50 86 THR A N 1
ATOM 688 C CA . THR A 1 86 ? -2.684 -9.385 2.739 1.00 96.50 86 THR A CA 1
ATOM 689 C C . THR A 1 86 ? -4.211 -9.418 2.640 1.00 96.50 86 THR A C 1
ATOM 691 O O . THR A 1 86 ? -4.880 -9.539 3.667 1.00 96.50 86 THR A O 1
ATOM 694 N N . ILE A 1 87 ? -4.769 -9.356 1.426 1.00 97.25 87 ILE A N 1
ATOM 695 C CA . ILE A 1 87 ? -6.223 -9.421 1.207 1.00 97.25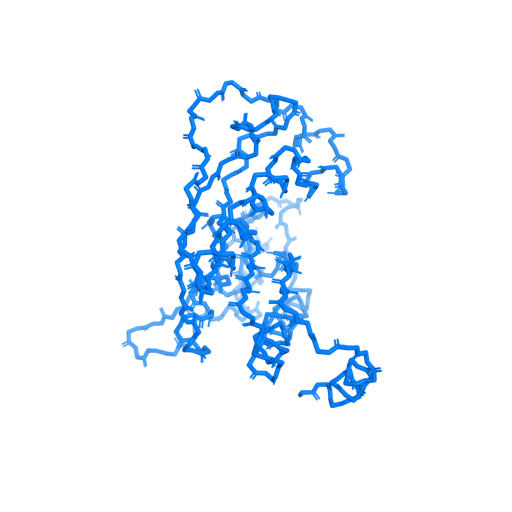 87 ILE A CA 1
ATOM 696 C C . ILE A 1 87 ? -6.788 -10.758 1.687 1.00 97.25 87 ILE A C 1
ATOM 698 O O . ILE A 1 87 ? -7.805 -10.779 2.376 1.00 97.25 87 ILE A O 1
ATOM 702 N N . GLU A 1 88 ? -6.129 -11.866 1.359 1.00 95.62 88 GLU A N 1
ATOM 703 C CA . GLU A 1 88 ? -6.568 -13.200 1.769 1.00 95.62 88 GLU A CA 1
ATOM 704 C C . GLU A 1 88 ? -6.565 -13.365 3.293 1.00 95.62 88 GLU A C 1
ATOM 706 O O . GLU A 1 88 ? -7.532 -13.881 3.853 1.00 95.62 88 GLU A O 1
ATOM 711 N N . ILE A 1 89 ? -5.541 -12.858 3.988 1.00 96.62 89 ILE A N 1
ATOM 712 C CA . ILE A 1 89 ? -5.505 -12.829 5.459 1.00 96.62 89 ILE A CA 1
ATOM 713 C C . ILE A 1 89 ? -6.713 -12.049 6.003 1.00 96.62 89 ILE A C 1
ATOM 715 O O . ILE A 1 89 ? -7.414 -12.541 6.888 1.00 96.62 89 ILE A O 1
ATOM 719 N N . ILE A 1 90 ? -7.008 -10.866 5.454 1.00 97.69 90 ILE A N 1
ATOM 720 C CA . ILE A 1 90 ? -8.159 -10.054 5.879 1.00 97.69 90 ILE A CA 1
ATOM 721 C C . ILE A 1 90 ? -9.483 -10.791 5.628 1.00 97.69 90 ILE A C 1
ATOM 723 O O . ILE A 1 90 ? -10.324 -10.856 6.526 1.00 97.69 90 ILE A O 1
ATOM 727 N N . LYS A 1 91 ? -9.667 -11.383 4.441 1.00 96.44 91 LYS A N 1
ATOM 728 C CA . LYS A 1 91 ? -10.875 -12.147 4.083 1.00 96.44 91 LYS A CA 1
ATOM 729 C C . LYS A 1 91 ? -11.068 -13.379 4.969 1.00 96.44 91 LYS A C 1
ATOM 731 O O . LYS A 1 91 ? -12.205 -13.701 5.315 1.00 96.44 91 LYS A O 1
ATOM 736 N N . HIS A 1 92 ? -9.976 -14.047 5.338 1.00 96.19 92 HIS A N 1
ATOM 737 C CA . HIS A 1 92 ? -9.996 -15.225 6.196 1.00 96.19 92 HIS A CA 1
ATOM 738 C C . HIS A 1 92 ? -10.378 -14.868 7.638 1.00 96.19 92 HIS A C 1
ATOM 740 O O . HIS A 1 92 ? -11.334 -15.421 8.181 1.00 96.19 92 HIS A O 1
ATOM 746 N N . PHE A 1 93 ? -9.663 -13.918 8.250 1.00 97.19 93 PHE A N 1
ATOM 747 C CA . PHE A 1 93 ? -9.858 -13.588 9.663 1.00 97.19 93 PHE A CA 1
ATOM 748 C C . PHE A 1 93 ? -11.041 -12.657 9.921 1.00 97.19 93 PHE A C 1
ATOM 750 O O . PHE A 1 93 ? -11.567 -12.676 11.031 1.00 97.19 93 PHE A O 1
ATOM 757 N N . LYS A 1 94 ? -11.491 -11.880 8.926 1.00 97.31 94 LYS A N 1
ATOM 758 C CA . LYS A 1 94 ? -12.617 -10.936 9.043 1.00 97.31 94 LYS A CA 1
ATOM 759 C C . LYS A 1 94 ? -12.517 -10.087 10.325 1.00 97.31 94 LYS A C 1
ATOM 761 O O . LYS A 1 94 ? -13.383 -10.218 11.198 1.00 97.31 94 LYS A O 1
ATOM 766 N N . PRO A 1 95 ? -11.441 -9.292 10.489 1.00 97.94 95 PRO A N 1
ATOM 767 C CA . PRO A 1 95 ? -11.313 -8.413 11.646 1.00 97.94 95 PRO A CA 1
ATOM 768 C C . PRO A 1 95 ? -12.447 -7.380 11.645 1.00 97.94 95 PRO A C 1
ATOM 770 O O . PRO A 1 95 ? -13.008 -7.076 10.589 1.00 97.94 95 PRO A O 1
ATOM 773 N N . LYS A 1 96 ? -12.755 -6.805 12.810 1.00 98.06 96 LYS A N 1
ATOM 774 C CA . LYS A 1 96 ? -13.706 -5.686 12.910 1.00 98.06 96 LYS A CA 1
ATOM 775 C C . LYS A 1 96 ? -13.213 -4.493 12.104 1.00 98.06 96 LYS A C 1
ATOM 777 O O . LYS A 1 96 ? -13.989 -3.877 11.384 1.00 98.06 96 LYS A O 1
ATOM 782 N N . VAL A 1 97 ? -11.911 -4.210 12.183 1.00 98.56 97 VAL A N 1
ATOM 783 C CA . VAL A 1 97 ? -11.274 -3.150 11.399 1.00 98.56 97 VAL A CA 1
ATOM 784 C C . VAL A 1 97 ? -10.001 -3.651 10.730 1.00 98.56 97 VAL A C 1
ATOM 786 O O . VAL A 1 97 ? -9.194 -4.355 11.333 1.00 98.56 97 VAL A O 1
ATOM 789 N N . TRP A 1 98 ? -9.786 -3.257 9.482 1.00 98.69 98 TRP A N 1
ATOM 790 C CA . TRP A 1 98 ? -8.507 -3.423 8.804 1.00 98.69 98 TRP A CA 1
ATOM 791 C C . TRP A 1 98 ? -8.031 -2.103 8.205 1.00 98.69 98 TRP A C 1
ATOM 793 O O . TRP A 1 98 ? -8.839 -1.279 7.782 1.00 98.69 98 TRP A O 1
ATOM 803 N N . VAL A 1 99 ? -6.712 -1.916 8.154 1.00 98.69 99 VAL A N 1
ATOM 804 C CA . VAL A 1 99 ? -6.059 -0.769 7.517 1.00 98.69 99 VAL A CA 1
ATOM 805 C C . VAL A 1 99 ? -4.849 -1.247 6.715 1.00 98.69 99 VAL A C 1
ATOM 807 O O . VAL A 1 99 ? -3.979 -1.933 7.249 1.00 98.69 99 VAL A O 1
ATOM 810 N N . ILE A 1 100 ? -4.778 -0.866 5.441 1.00 98.31 100 ILE A N 1
ATOM 811 C CA . ILE A 1 100 ? -3.643 -1.107 4.546 1.00 98.31 100 ILE A CA 1
ATOM 812 C C . ILE A 1 100 ? -3.006 0.236 4.183 1.00 98.31 100 ILE A C 1
ATOM 814 O O . ILE A 1 100 ? -3.661 1.098 3.599 1.00 98.31 100 ILE A O 1
ATOM 818 N N . GLU A 1 101 ? -1.724 0.400 4.488 1.00 96.12 101 GLU A N 1
ATOM 819 C CA . GLU A 1 101 ? -0.912 1.559 4.123 1.00 96.12 101 GLU A CA 1
ATOM 820 C C . GLU A 1 101 ? -0.156 1.320 2.807 1.00 96.12 101 GLU A C 1
ATOM 822 O O . GLU A 1 101 ? 0.410 0.252 2.553 1.00 96.12 101 GLU A O 1
ATOM 827 N N . ASN A 1 102 ? -0.153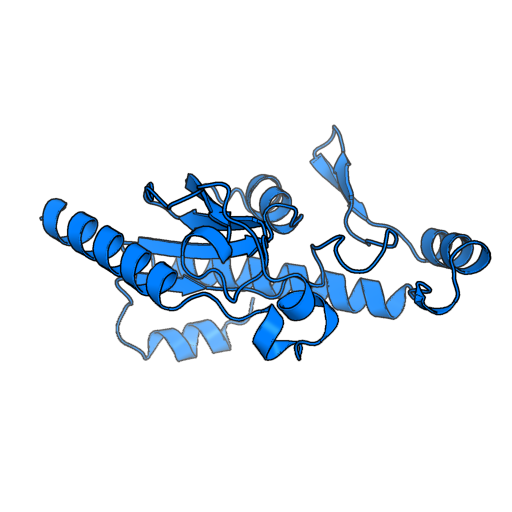 2.332 1.942 1.00 93.69 102 ASN A N 1
ATOM 828 C CA . ASN A 1 102 ? 0.776 2.430 0.818 1.00 93.69 102 ASN A CA 1
ATOM 829 C C . ASN A 1 102 ? 0.880 3.892 0.344 1.00 93.69 102 ASN A C 1
ATOM 831 O O . ASN A 1 102 ? -0.041 4.689 0.568 1.00 93.69 102 ASN A O 1
ATOM 835 N N . PRO A 1 103 ? 1.921 4.262 -0.426 1.00 91.75 103 PRO A N 1
ATOM 836 C CA . PRO A 1 103 ? 1.963 5.560 -1.085 1.00 91.75 103 PRO A CA 1
ATOM 837 C C . PRO A 1 103 ? 0.703 5.842 -1.914 1.00 91.75 103 PRO A C 1
ATOM 839 O O . PRO A 1 103 ? 0.161 4.963 -2.589 1.00 91.75 103 PRO A O 1
ATOM 842 N N . LYS A 1 104 ? 0.263 7.101 -1.932 1.00 92.31 104 LYS A N 1
ATOM 843 C CA . LYS A 1 104 ? -0.953 7.543 -2.637 1.00 92.31 104 LYS A CA 1
ATOM 844 C C . LYS A 1 104 ? -0.941 7.197 -4.129 1.00 92.31 104 LYS A C 1
ATOM 846 O O . LYS A 1 104 ? -1.977 6.887 -4.703 1.00 92.31 104 LYS A O 1
ATOM 851 N N . THR A 1 105 ? 0.232 7.241 -4.754 1.00 89.75 105 THR A N 1
ATOM 852 C CA . THR A 1 105 ? 0.429 6.964 -6.186 1.00 89.75 105 THR A CA 1
ATOM 853 C C . THR A 1 105 ? 0.693 5.489 -6.495 1.00 89.75 105 THR A C 1
ATOM 855 O O . THR A 1 105 ? 0.978 5.149 -7.645 1.00 89.75 105 THR A O 1
ATOM 858 N N . SER A 1 106 ? 0.626 4.612 -5.489 1.00 91.00 106 SER A N 1
ATOM 859 C CA . SER A 1 106 ? 0.850 3.181 -5.662 1.00 91.00 106 SER A CA 1
ATOM 860 C C . SER A 1 106 ? -0.181 2.566 -6.603 1.00 91.00 106 SER A C 1
ATOM 862 O O . SER A 1 106 ? -1.386 2.783 -6.470 1.00 91.00 106 SER A O 1
ATOM 864 N N . LYS A 1 107 ? 0.288 1.749 -7.548 1.00 91.50 107 LYS A N 1
ATOM 865 C CA . LYS A 1 107 ? -0.592 0.958 -8.414 1.00 91.50 107 LYS A CA 1
ATOM 866 C C . LYS A 1 107 ? -1.243 -0.230 -7.708 1.00 91.50 107 LYS A C 1
ATOM 868 O O . LYS A 1 107 ? -2.155 -0.828 -8.275 1.00 91.50 107 LYS A O 1
ATOM 873 N N . SER A 1 108 ? -0.849 -0.522 -6.467 1.00 93.31 108 SER A N 1
ATOM 874 C CA . SER A 1 108 ? -1.517 -1.550 -5.674 1.00 93.31 108 SER A CA 1
ATOM 875 C C . SER A 1 108 ? -2.987 -1.208 -5.430 1.00 93.31 108 SER A C 1
ATOM 877 O O . SER A 1 108 ? -3.788 -2.123 -5.323 1.00 93.31 108 SER A O 1
ATOM 879 N N . TRP A 1 109 ? -3.377 0.072 -5.391 1.00 94.88 109 TRP A N 1
ATOM 880 C CA . TRP A 1 109 ? -4.778 0.465 -5.204 1.00 94.88 109 TRP A CA 1
ATOM 881 C C . TRP A 1 109 ? -5.674 -0.003 -6.349 1.00 94.88 109 TRP A C 1
ATOM 883 O O . TRP A 1 109 ? -6.717 -0.602 -6.108 1.00 94.88 109 TRP A O 1
ATOM 893 N N . GLU A 1 110 ? -5.221 0.218 -7.583 1.00 93.56 110 GLU A N 1
ATOM 894 C CA . GLU A 1 110 ? -5.907 -0.227 -8.798 1.00 93.56 110 GLU A CA 1
ATOM 895 C C . GLU A 1 110 ? -5.946 -1.760 -8.867 1.00 93.56 110 GLU A C 1
ATOM 897 O O . GLU A 1 110 ? -6.974 -2.335 -9.198 1.00 93.56 110 GLU A O 1
ATOM 902 N N . PHE A 1 111 ? -4.857 -2.431 -8.483 1.00 93.75 111 PHE A N 1
ATOM 903 C CA . PHE A 1 111 ? -4.799 -3.892 -8.406 1.00 93.75 111 PHE A CA 1
ATOM 904 C C . PHE A 1 111 ? -5.762 -4.475 -7.355 1.00 93.75 111 PHE A C 1
ATOM 906 O O . PHE A 1 111 ? -6.466 -5.443 -7.633 1.00 93.75 111 PHE A O 1
ATOM 913 N N . GLN A 1 112 ? -5.836 -3.884 -6.161 1.00 96.12 112 GLN A N 1
ATOM 914 C CA . GLN A 1 112 ? -6.774 -4.315 -5.119 1.00 96.12 112 GLN A CA 1
ATOM 915 C C . GLN A 1 112 ? -8.230 -4.184 -5.591 1.00 96.12 112 GLN A C 1
ATOM 917 O O . GLN A 1 112 ? -9.021 -5.096 -5.386 1.00 96.12 112 GLN A O 1
ATOM 922 N N . GLU A 1 113 ? -8.581 -3.075 -6.243 1.00 95.38 113 GLU A N 1
ATOM 923 C CA . GLU A 1 113 ? -9.947 -2.820 -6.716 1.00 95.38 113 GLU A CA 1
ATOM 924 C C . GLU A 1 113 ? -10.307 -3.644 -7.949 1.00 95.38 113 GLU A C 1
ATOM 926 O O . GLU A 1 113 ? -11.264 -4.407 -7.914 1.00 95.38 113 GLU A O 1
ATOM 931 N N . LEU A 1 114 ? -9.531 -3.537 -9.025 1.00 93.94 114 LEU A N 1
ATOM 932 C CA . LEU A 1 114 ? -9.929 -4.076 -10.326 1.00 93.94 114 LEU A CA 1
ATOM 933 C C . LEU A 1 114 ? -9.583 -5.556 -10.510 1.00 93.94 114 LEU A C 1
ATOM 935 O O . LEU A 1 114 ? -10.236 -6.230 -11.299 1.00 93.94 114 LEU A O 1
ATOM 939 N N . HIS A 1 115 ? -8.579 -6.081 -9.799 1.00 94.31 115 HIS A N 1
ATOM 940 C CA . HIS A 1 115 ? -8.231 -7.504 -9.884 1.00 94.31 115 HIS A CA 1
ATOM 941 C C . HIS A 1 115 ? -8.752 -8.323 -8.705 1.00 94.31 115 HIS A C 1
ATOM 943 O O . HIS A 1 115 ? -9.250 -9.426 -8.905 1.00 94.31 115 HIS A O 1
ATOM 949 N N . TRP A 1 116 ? -8.659 -7.799 -7.480 1.00 95.38 116 TRP A N 1
ATOM 950 C CA . TRP A 1 116 ? -9.098 -8.531 -6.285 1.00 95.38 116 TRP A CA 1
ATOM 951 C C . TRP A 1 116 ? -10.537 -8.249 -5.856 1.00 95.38 116 TRP A C 1
ATOM 953 O O . TRP A 1 116 ? -11.015 -8.903 -4.919 1.00 95.38 116 TRP A O 1
ATOM 963 N N . ASN A 1 117 ? -11.204 -7.287 -6.506 1.00 96.12 117 ASN A N 1
ATOM 964 C CA . ASN A 1 117 ? -12.509 -6.771 -6.098 1.00 96.12 117 ASN A CA 1
ATOM 965 C C . ASN A 1 117 ? -12.542 -6.438 -4.595 1.00 96.12 117 ASN A C 1
ATOM 967 O O . ASN A 1 117 ? -13.445 -6.832 -3.856 1.00 96.12 117 ASN A O 1
ATOM 971 N N . PHE A 1 118 ? -11.466 -5.815 -4.111 1.00 98.00 118 PHE A N 1
ATOM 972 C CA . PHE A 1 118 ? -11.265 -5.492 -2.707 1.00 98.00 118 PHE A CA 1
ATOM 973 C C . PHE A 1 118 ? -11.402 -3.986 -2.510 1.00 98.00 118 PHE A C 1
ATOM 975 O O . PHE A 1 118 ? -10.490 -3.210 -2.813 1.00 98.00 118 PHE A O 1
ATOM 982 N N . GLU A 1 119 ? -12.559 -3.569 -2.009 1.00 97.69 119 GLU A N 1
ATOM 983 C CA . GLU A 1 119 ? -12.930 -2.168 -1.815 1.00 97.69 119 GLU A CA 1
ATOM 984 C C . GLU A 1 119 ? -12.714 -1.690 -0.372 1.00 97.69 119 GLU A C 1
ATOM 986 O O . GLU A 1 119 ? -12.437 -2.468 0.538 1.00 97.69 119 GLU A O 1
ATOM 991 N N . GLY A 1 120 ? -12.787 -0.375 -0.171 1.00 97.75 120 GLY A N 1
ATOM 992 C CA . GLY A 1 120 ? -12.674 0.269 1.136 1.00 97.75 120 GLY A CA 1
ATOM 993 C C . GLY A 1 120 ? -12.450 1.773 1.015 1.00 97.75 120 GLY A C 1
ATOM 994 O O . GLY A 1 120 ? -12.152 2.291 -0.065 1.00 97.75 120 GLY A O 1
ATOM 995 N N . PHE A 1 121 ? -12.554 2.480 2.133 1.00 98.44 121 PHE A N 1
ATOM 996 C CA . PHE A 1 121 ? -12.332 3.919 2.200 1.00 98.44 121 PHE A CA 1
ATOM 997 C C . PHE A 1 121 ? -10.851 4.240 2.007 1.00 98.44 121 PHE A C 1
ATOM 999 O O . PHE A 1 121 ? -10.002 3.737 2.737 1.00 98.44 121 PHE A O 1
ATOM 1006 N N . LYS A 1 122 ? -10.529 5.100 1.034 1.00 98.00 122 LYS A N 1
ATOM 1007 C CA . LYS A 1 122 ? -9.168 5.615 0.811 1.00 98.00 122 LYS A CA 1
ATOM 1008 C C . LYS A 1 122 ? -8.925 6.851 1.675 1.00 98.00 122 LYS A C 1
ATOM 1010 O O . LYS A 1 122 ? -9.162 7.973 1.229 1.00 98.00 122 LYS A O 1
ATOM 1015 N N . ASN A 1 123 ? -8.420 6.659 2.890 1.00 97.81 123 ASN A N 1
ATOM 1016 C CA . ASN A 1 123 ? -8.124 7.772 3.793 1.00 97.81 123 ASN A CA 1
ATOM 1017 C C . ASN A 1 123 ? -6.737 8.345 3.475 1.00 97.81 123 ASN A C 1
ATOM 1019 O O . ASN A 1 123 ? -5.713 7.711 3.730 1.00 97.81 123 ASN A O 1
ATOM 1023 N N . THR A 1 124 ? -6.697 9.521 2.846 1.00 96.56 124 THR A N 1
ATOM 1024 C CA . THR A 1 124 ? -5.446 10.161 2.412 1.00 96.56 124 THR A CA 1
ATOM 1025 C C . THR A 1 124 ? -4.857 11.057 3.494 1.00 96.56 124 THR A C 1
ATOM 1027 O O . THR A 1 124 ? -5.585 11.844 4.092 1.00 96.56 124 THR A O 1
ATOM 1030 N N . THR A 1 125 ? -3.537 11.029 3.650 1.00 95.12 125 THR A N 1
ATOM 1031 C CA . THR A 1 125 ? -2.782 11.945 4.517 1.00 95.12 125 THR A CA 1
ATOM 1032 C C . THR A 1 125 ? -1.368 12.167 3.964 1.00 95.12 125 THR A C 1
ATOM 1034 O O . THR A 1 125 ? -0.954 11.491 3.015 1.00 95.12 125 THR A O 1
ATOM 1037 N N . ASN A 1 126 ? -0.617 13.096 4.556 1.00 92.06 126 ASN A N 1
ATOM 1038 C CA . ASN A 1 126 ? 0.829 13.204 4.393 1.00 9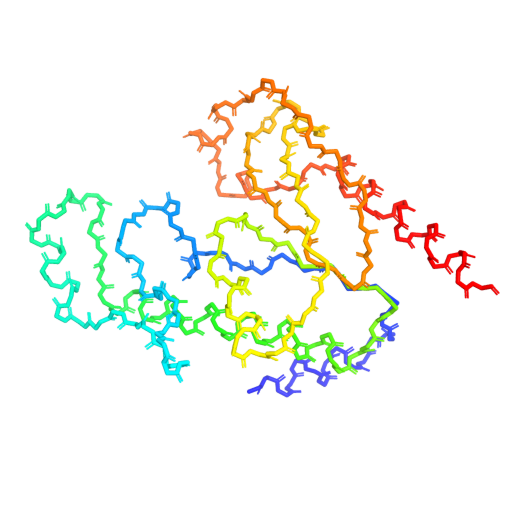2.06 126 ASN A CA 1
ATOM 1039 C C . ASN A 1 126 ? 1.497 12.995 5.753 1.00 92.06 126 ASN A C 1
ATOM 1041 O O . ASN A 1 126 ? 1.012 13.490 6.768 1.00 92.06 126 ASN A O 1
ATOM 1045 N N . TYR A 1 127 ? 2.650 12.326 5.784 1.00 91.56 127 TYR A N 1
ATOM 1046 C CA . TYR A 1 127 ? 3.363 12.093 7.048 1.00 91.56 127 TYR A CA 1
ATOM 1047 C C . TYR A 1 127 ? 3.742 13.399 7.761 1.00 91.56 127 TYR A C 1
ATOM 1049 O O . TYR A 1 127 ? 3.589 13.502 8.978 1.00 91.56 127 TYR A O 1
ATOM 1057 N N . SER A 1 128 ? 4.133 14.429 7.005 1.00 90.00 128 SER A N 1
ATOM 1058 C CA . SER A 1 128 ? 4.436 15.755 7.554 1.00 90.00 128 SER A CA 1
ATOM 1059 C C . SER A 1 128 ? 3.249 16.456 8.224 1.00 90.00 128 SER A C 1
ATOM 1061 O O . SER A 1 128 ? 3.465 17.365 9.020 1.00 90.00 128 SER A O 1
ATOM 1063 N N . SER A 1 129 ? 2.004 16.036 7.964 1.00 91.62 129 SER A N 1
ATOM 1064 C CA . SER A 1 129 ? 0.826 16.561 8.669 1.00 91.62 129 SER A CA 1
ATOM 1065 C C . SER A 1 129 ? 0.774 16.133 10.143 1.00 91.62 129 SER A C 1
ATOM 1067 O O . SER A 1 129 ? 0.031 16.739 10.909 1.00 91.62 129 SER A O 1
ATOM 1069 N N . TYR A 1 130 ? 1.555 15.119 10.536 1.00 92.88 130 TYR A N 1
ATOM 1070 C CA . TYR A 1 130 ? 1.623 14.587 11.903 1.00 92.88 130 TYR A CA 1
ATOM 1071 C C . TYR A 1 130 ? 2.986 14.790 12.577 1.00 92.88 130 TYR A C 1
ATOM 1073 O O . TYR A 1 130 ? 3.059 14.813 13.807 1.00 92.88 130 TYR A O 1
ATOM 1081 N N . ASP A 1 131 ? 4.059 14.925 11.794 1.00 89.62 131 ASP A N 1
ATOM 1082 C CA . ASP A 1 131 ? 5.400 15.251 12.284 1.00 89.62 131 ASP A CA 1
ATOM 1083 C C . ASP A 1 131 ? 6.220 15.930 11.173 1.00 89.62 131 ASP A C 1
ATOM 1085 O O . ASP A 1 131 ? 6.570 15.306 10.169 1.00 89.62 131 ASP A O 1
ATOM 1089 N N . SER A 1 132 ? 6.567 17.206 11.361 1.00 86.06 132 SER A N 1
ATOM 1090 C CA . SER A 1 132 ? 7.320 18.016 10.389 1.00 86.06 132 SER A CA 1
ATOM 1091 C C . SER A 1 132 ? 8.738 17.499 10.106 1.00 86.06 132 SER A C 1
ATOM 1093 O O . SER A 1 132 ? 9.352 17.887 9.109 1.00 86.06 132 SER A O 1
ATOM 1095 N N . LYS A 1 133 ? 9.266 16.581 10.930 1.00 86.25 133 LYS A N 1
ATOM 1096 C CA . LYS A 1 133 ? 10.536 15.885 10.662 1.00 86.25 133 LYS A CA 1
ATOM 1097 C C . LYS A 1 133 ? 10.427 14.892 9.507 1.00 86.25 133 LYS A C 1
ATOM 1099 O O . LYS A 1 133 ? 11.463 14.507 8.956 1.00 86.25 133 LYS A O 1
ATOM 1104 N N . PHE A 1 134 ? 9.214 14.477 9.150 1.00 86.56 134 PHE A N 1
ATOM 1105 C CA . PHE A 1 134 ? 8.947 13.606 8.016 1.00 86.56 134 PHE A CA 1
ATOM 1106 C C . PHE A 1 134 ? 8.774 14.413 6.728 1.00 86.56 134 PHE A C 1
ATOM 1108 O O . PHE A 1 134 ? 8.528 15.620 6.714 1.00 86.56 134 PHE A O 1
ATOM 1115 N N . SER A 1 135 ? 8.911 13.720 5.604 1.00 79.50 135 SER A N 1
ATOM 1116 C CA . SER A 1 135 ? 8.653 14.304 4.296 1.00 79.50 135 SER A CA 1
ATOM 1117 C C . SER A 1 135 ? 7.156 14.448 4.011 1.00 79.50 135 SER A C 1
ATOM 1119 O O . SER A 1 135 ? 6.310 13.813 4.643 1.00 79.50 135 SER A O 1
ATOM 1121 N N . LEU A 1 136 ? 6.836 15.221 2.970 1.00 81.38 136 LEU A N 1
ATOM 1122 C CA . LEU A 1 136 ? 5.498 15.380 2.385 1.00 81.38 136 LEU A CA 1
ATOM 1123 C C . LEU A 1 136 ? 4.989 14.095 1.695 1.00 81.38 136 LEU A C 1
ATOM 1125 O O . LEU A 1 136 ? 4.274 14.177 0.705 1.00 81.38 136 LEU A O 1
ATOM 1129 N N . LYS A 1 137 ? 5.391 12.902 2.157 1.00 82.75 137 LYS A N 1
ATOM 1130 C CA . LYS A 1 137 ? 5.061 11.615 1.534 1.00 82.75 137 LYS A CA 1
ATOM 1131 C C . LYS A 1 137 ? 3.536 11.439 1.516 1.00 82.75 137 LYS A C 1
ATOM 1133 O O . LYS A 1 137 ? 2.965 11.206 2.583 1.00 82.75 137 LYS A O 1
ATOM 1138 N N . PRO A 1 138 ? 2.882 11.531 0.342 1.00 89.81 138 PRO A N 1
ATOM 1139 C CA . PRO A 1 138 ? 1.445 11.364 0.261 1.00 89.81 138 PRO A CA 1
ATOM 1140 C C . PRO A 1 138 ? 1.124 9.879 0.347 1.00 89.81 138 PRO A C 1
ATOM 1142 O O . PRO A 1 138 ? 1.642 9.076 -0.439 1.00 89.81 138 PRO A O 1
ATOM 1145 N N . THR A 1 139 ? 0.238 9.528 1.267 1.00 92.94 139 THR A N 1
ATOM 1146 C CA . THR A 1 139 ? -0.051 8.145 1.648 1.00 92.94 139 THR A CA 1
ATOM 1147 C C . THR A 1 139 ? -1.558 7.923 1.723 1.00 92.94 139 THR A C 1
ATOM 1149 O O . THR A 1 139 ? -2.329 8.846 1.999 1.00 92.94 139 THR A O 1
ATOM 1152 N N . ILE A 1 140 ? -1.987 6.698 1.430 1.00 96.62 140 ILE A N 1
ATOM 1153 C CA . ILE A 1 140 ? -3.354 6.231 1.651 1.00 96.62 140 ILE A CA 1
ATOM 1154 C C . ILE A 1 140 ? -3.318 5.138 2.720 1.00 96.62 140 ILE A C 1
ATOM 1156 O O . ILE A 1 140 ? -2.529 4.200 2.623 1.00 96.62 140 ILE A O 1
ATOM 1160 N N . PHE A 1 141 ? -4.216 5.258 3.693 1.00 97.69 141 PHE A N 1
ATOM 1161 C CA . PHE A 1 141 ? -4.582 4.219 4.649 1.00 97.69 141 PHE A CA 1
ATOM 1162 C C . PHE A 1 141 ? -5.962 3.696 4.247 1.00 97.69 141 PHE A C 1
ATOM 1164 O O . PHE A 1 141 ? -6.988 4.274 4.614 1.00 97.69 141 PHE A O 1
ATOM 1171 N N . LYS A 1 142 ? -5.994 2.659 3.406 1.00 98.50 142 LYS A N 1
ATOM 1172 C CA . LYS A 1 142 ? -7.248 2.054 2.946 1.00 98.50 142 LYS A CA 1
ATOM 1173 C C . LYS A 1 142 ? -7.839 1.209 4.070 1.00 98.50 142 LYS A C 1
ATOM 1175 O O . LYS A 1 142 ? -7.123 0.371 4.605 1.00 98.50 142 LYS A O 1
ATOM 1180 N N . SER A 1 143 ? -9.109 1.396 4.406 1.00 98.56 143 SER A N 1
ATOM 1181 C CA . SER A 1 143 ? -9.760 0.669 5.506 1.00 98.56 143 SER A CA 1
ATOM 1182 C C . SER A 1 143 ? -11.234 0.379 5.243 1.00 98.56 143 SER A C 1
ATOM 1184 O O . SER A 1 143 ? -11.849 1.003 4.379 1.00 98.56 143 SER A O 1
ATOM 1186 N N . ASN A 1 144 ? -11.830 -0.537 6.009 1.00 98.50 144 ASN A N 1
ATOM 1187 C CA . ASN A 1 144 ? -13.285 -0.755 6.000 1.00 98.50 144 ASN A CA 1
ATOM 1188 C C . ASN A 1 144 ? -14.081 0.307 6.766 1.00 98.50 144 ASN A C 1
ATOM 1190 O O . ASN A 1 144 ? -15.304 0.305 6.694 1.00 98.50 144 ASN A O 1
ATOM 1194 N N . ILE A 1 145 ? -13.408 1.221 7.461 1.00 98.06 145 ILE A N 1
ATOM 1195 C CA . ILE A 1 145 ? -14.029 2.365 8.137 1.00 98.06 145 ILE A CA 1
ATOM 1196 C C . ILE A 1 145 ? -13.465 3.671 7.585 1.00 98.06 145 ILE A C 1
ATOM 1198 O O . ILE A 1 145 ? -12.341 3.699 7.078 1.00 98.06 145 ILE A O 1
ATOM 1202 N N . LYS A 1 146 ? -14.223 4.763 7.682 1.00 98.06 146 LYS A N 1
ATOM 1203 C CA . LYS A 1 146 ? -13.723 6.094 7.329 1.00 98.06 146 LYS A CA 1
ATOM 1204 C C . LYS A 1 146 ? -12.853 6.633 8.468 1.00 98.06 146 LYS A C 1
ATOM 1206 O O . LYS A 1 146 ? -13.297 6.663 9.611 1.00 98.06 146 LYS A O 1
ATOM 1211 N N . LEU A 1 147 ? -11.644 7.082 8.140 1.00 97.69 147 LEU A N 1
ATOM 1212 C CA . LEU A 1 147 ? -10.708 7.725 9.062 1.00 97.69 147 LEU A CA 1
ATOM 1213 C C . LEU A 1 147 ? -10.559 9.199 8.674 1.00 97.69 147 LEU A C 1
ATOM 1215 O O . LEU A 1 147 ? -10.278 9.531 7.519 1.00 97.69 147 LEU A O 1
ATOM 1219 N N . ASN A 1 148 ? -10.717 10.092 9.641 1.00 96.56 148 ASN A N 1
ATOM 1220 C CA . ASN A 1 148 ? -10.599 11.534 9.450 1.00 96.56 148 ASN A CA 1
ATOM 1221 C C . ASN A 1 148 ? -9.154 11.972 9.721 1.00 96.56 148 ASN A C 1
ATOM 1223 O O . ASN A 1 148 ? -8.868 12.619 10.724 1.00 96.56 148 ASN A O 1
ATOM 1227 N N . LEU A 1 149 ? -8.231 11.557 8.848 1.00 96.75 149 LEU A N 1
ATOM 1228 C CA . LEU A 1 149 ? -6.804 11.845 9.005 1.00 96.75 149 LEU A CA 1
ATOM 1229 C C . LEU A 1 149 ? -6.472 13.304 8.660 1.00 96.75 149 LEU A C 1
ATOM 1231 O O . LEU A 1 149 ? -7.036 13.882 7.727 1.00 96.75 149 LEU A O 1
ATOM 1235 N N . LEU A 1 150 ? -5.500 13.883 9.368 1.00 94.38 150 LEU A N 1
ATOM 1236 C CA . LEU A 1 150 ? -4.974 15.215 9.077 1.00 94.38 150 LEU A CA 1
ATOM 1237 C C . LEU A 1 150 ? -4.343 15.239 7.684 1.00 94.38 150 LEU A C 1
ATOM 1239 O O . LEU A 1 150 ? -3.625 14.321 7.293 1.00 94.38 150 LEU A O 1
ATOM 1243 N N . ASN A 1 151 ? -4.569 16.314 6.934 1.00 89.12 151 ASN A N 1
ATOM 1244 C CA . ASN A 1 151 ? -4.009 16.473 5.588 1.00 89.12 151 ASN A CA 1
ATOM 1245 C C . ASN A 1 151 ? -3.592 17.925 5.306 1.00 89.12 151 ASN A C 1
ATOM 1247 O O . ASN A 1 151 ? -3.697 18.430 4.187 1.00 89.12 151 ASN A O 1
ATOM 1251 N N . ASN A 1 152 ? -3.148 18.618 6.353 1.00 82.62 152 ASN A N 1
ATOM 1252 C CA . ASN A 1 152 ? -2.739 20.013 6.269 1.00 82.62 152 ASN A CA 1
ATOM 1253 C C . ASN A 1 152 ? -1.454 20.142 5.438 1.00 82.62 152 ASN A C 1
ATOM 1255 O O . ASN A 1 152 ? -0.549 19.307 5.546 1.00 82.62 152 ASN A O 1
ATOM 1259 N N . LYS A 1 153 ? -1.359 21.208 4.633 1.00 66.12 153 LYS A N 1
ATOM 1260 C CA . LYS A 1 153 ? -0.112 21.595 3.961 1.00 66.12 153 LYS A CA 1
ATOM 1261 C C . LYS A 1 153 ? 0.842 22.171 5.008 1.00 66.12 153 LYS A C 1
ATOM 1263 O O . LYS A 1 153 ? 0.695 23.321 5.401 1.00 66.12 153 LYS A O 1
ATOM 1268 N N . VAL A 1 154 ? 1.787 21.355 5.460 1.00 70.06 154 VAL A N 1
ATOM 1269 C CA . VAL A 1 154 ? 2.870 21.749 6.374 1.00 70.06 154 VAL A CA 1
ATOM 1270 C C . VAL A 1 154 ? 4.190 21.691 5.606 1.00 70.06 154 VAL A C 1
ATOM 1272 O O . VAL A 1 154 ? 4.341 20.850 4.713 1.00 70.06 154 VAL A O 1
ATOM 1275 N N . GLU A 1 155 ? 5.137 22.573 5.934 1.00 69.00 155 GLU A N 1
ATOM 1276 C CA . GLU A 1 155 ? 6.509 22.492 5.423 1.00 69.00 155 GLU A CA 1
ATOM 1277 C C . GLU A 1 155 ? 7.108 21.107 5.716 1.00 69.00 155 GLU A C 1
ATOM 1279 O O . GLU A 1 155 ? 6.993 20.586 6.826 1.00 69.00 155 GLU A O 1
ATOM 1284 N N . SER A 1 156 ? 7.719 20.479 4.707 1.00 66.81 156 SER A N 1
ATOM 1285 C CA . SER A 1 156 ? 8.349 19.164 4.857 1.00 66.81 156 SER A CA 1
ATOM 1286 C C . SER A 1 156 ? 9.851 19.229 4.989 1.00 66.81 156 SER A C 1
ATOM 1288 O O . SER A 1 156 ? 10.524 19.996 4.301 1.00 66.81 156 SER A O 1
ATOM 1290 N N . ASN A 1 157 ? 10.387 18.257 5.717 1.00 74.75 157 ASN A N 1
ATOM 1291 C CA . ASN A 1 157 ? 11.803 17.958 5.691 1.00 74.75 157 ASN A CA 1
ATOM 1292 C C . ASN A 1 157 ? 12.193 17.167 4.421 1.00 74.75 157 ASN A C 1
ATOM 1294 O O . ASN A 1 157 ? 12.043 15.944 4.357 1.00 74.75 157 ASN A O 1
ATOM 1298 N N . ASN A 1 158 ? 12.725 17.852 3.406 1.00 67.75 158 ASN A N 1
ATOM 1299 C CA . ASN A 1 158 ? 13.209 17.211 2.173 1.00 67.75 158 ASN A CA 1
ATOM 1300 C C . ASN A 1 158 ? 14.440 16.311 2.411 1.00 67.75 158 ASN A C 1
ATOM 1302 O O . ASN A 1 158 ? 14.600 15.286 1.738 1.00 67.75 158 ASN A O 1
ATOM 1306 N N . ASP A 1 159 ? 15.255 16.620 3.424 1.00 70.00 159 ASP A N 1
ATOM 1307 C CA . ASP A 1 159 ? 16.423 15.815 3.797 1.00 70.00 159 ASP A CA 1
ATOM 1308 C C . ASP A 1 159 ? 16.031 14.434 4.336 1.00 70.00 159 ASP A C 1
ATOM 1310 O O . ASP A 1 159 ? 16.799 13.477 4.199 1.00 70.00 159 ASP A O 1
ATOM 1314 N N . HIS A 1 160 ? 14.811 14.289 4.868 1.00 63.69 160 HIS A N 1
ATOM 1315 C CA . HIS A 1 160 ? 14.263 12.999 5.289 1.00 63.69 160 HIS A CA 1
ATOM 1316 C C . HIS A 1 160 ? 14.290 11.965 4.150 1.00 63.69 160 HIS A C 1
ATOM 1318 O O . HIS A 1 160 ? 14.666 10.811 4.364 1.00 63.69 160 HIS A O 1
ATOM 1324 N N . MET A 1 161 ? 13.944 12.381 2.925 1.00 61.34 161 MET A N 1
ATOM 1325 C CA . MET A 1 161 ? 13.937 11.505 1.745 1.00 61.34 161 MET A CA 1
ATOM 1326 C C . MET A 1 161 ? 15.305 11.385 1.077 1.00 61.34 161 MET A C 1
ATOM 1328 O O . MET A 1 161 ? 15.613 10.318 0.543 1.00 61.34 161 MET A O 1
ATOM 1332 N N . ALA A 1 162 ? 16.102 12.456 1.091 1.00 62.34 162 ALA A N 1
ATOM 1333 C CA . ALA A 1 162 ? 17.385 12.510 0.391 1.00 62.34 162 ALA A CA 1
ATOM 1334 C C . ALA A 1 162 ? 18.519 11.799 1.150 1.00 62.34 162 ALA A C 1
ATOM 1336 O O . ALA A 1 162 ? 19.383 11.194 0.521 1.00 62.34 162 ALA A O 1
ATOM 1337 N N . LYS A 1 163 ? 18.509 11.848 2.490 1.00 63.97 163 LYS A N 1
ATOM 1338 C CA . LYS A 1 163 ? 19.604 11.354 3.350 1.00 63.97 163 LYS A CA 1
ATOM 1339 C C . LYS A 1 163 ? 19.193 10.192 4.264 1.00 63.97 163 LYS A C 1
ATOM 1341 O O . LYS A 1 163 ? 20.021 9.649 4.990 1.00 63.97 163 LYS A O 1
ATOM 1346 N N . GLY A 1 164 ? 17.912 9.817 4.278 1.00 61.84 164 GLY A N 1
ATOM 1347 C CA . GLY A 1 164 ? 17.396 8.744 5.127 1.00 61.84 164 GLY A CA 1
ATOM 1348 C C . GLY A 1 164 ? 17.705 7.342 4.597 1.00 61.84 164 GLY A C 1
ATOM 1349 O O . GLY A 1 164 ? 17.567 7.071 3.403 1.00 61.84 164 GLY A O 1
ATOM 1350 N N . SER A 1 165 ? 18.032 6.413 5.502 1.00 71.62 165 SER A N 1
ATOM 1351 C CA . SER A 1 165 ? 18.016 4.978 5.194 1.00 71.62 165 SER A CA 1
ATOM 1352 C C . SER A 1 165 ? 16.622 4.548 4.722 1.00 71.62 165 SER A C 1
ATOM 1354 O O . SER A 1 165 ? 15.627 5.230 4.982 1.00 71.62 165 SER A O 1
ATOM 1356 N N . TYR A 1 166 ? 16.519 3.411 4.029 1.00 68.44 166 TYR A N 1
ATOM 1357 C CA . TYR A 1 166 ? 15.217 2.873 3.612 1.00 68.44 166 TYR A CA 1
ATOM 1358 C C . TYR A 1 166 ? 14.225 2.797 4.787 1.00 68.44 166 TYR A C 1
ATOM 1360 O O . TYR A 1 166 ? 13.121 3.323 4.684 1.00 68.44 166 TYR A O 1
ATOM 1368 N N . ASN A 1 167 ? 14.665 2.276 5.936 1.00 74.56 167 ASN A N 1
ATOM 1369 C CA . ASN A 1 167 ? 13.839 2.169 7.143 1.00 74.56 167 ASN A CA 1
ATOM 1370 C C . ASN A 1 167 ? 13.325 3.533 7.621 1.00 74.56 167 ASN A C 1
ATOM 1372 O O . ASN A 1 167 ? 12.151 3.665 7.955 1.00 74.56 167 ASN A O 1
ATOM 1376 N N . LYS A 1 168 ? 14.173 4.568 7.597 1.00 78.06 168 LYS A N 1
ATOM 1377 C CA . LYS A 1 168 ? 13.772 5.925 7.986 1.00 78.06 168 LYS A CA 1
ATOM 1378 C C . LYS A 1 168 ? 12.732 6.494 7.017 1.00 78.06 168 LYS A C 1
ATOM 1380 O O . LYS A 1 168 ? 11.686 6.962 7.447 1.00 78.06 168 LYS A O 1
ATOM 1385 N N . ARG A 1 169 ? 12.953 6.350 5.707 1.00 76.44 169 ARG A N 1
ATOM 1386 C CA . ARG A 1 169 ? 12.034 6.836 4.656 1.00 76.44 169 ARG A CA 1
ATOM 1387 C C . ARG A 1 169 ? 10.679 6.118 4.641 1.00 76.44 169 ARG A C 1
ATOM 1389 O O . ARG A 1 169 ? 9.684 6.690 4.189 1.00 76.44 169 ARG A O 1
ATOM 1396 N N . SER A 1 170 ? 10.647 4.872 5.103 1.00 78.12 170 SER A N 1
ATOM 1397 C CA . SER A 1 170 ? 9.434 4.054 5.167 1.00 78.12 170 SER A CA 1
ATOM 1398 C C . SER A 1 170 ? 8.714 4.124 6.513 1.00 78.12 170 SER A C 1
ATOM 1400 O O . SER A 1 170 ? 7.560 3.711 6.577 1.00 78.12 170 SER A O 1
ATOM 1402 N N . SER A 1 171 ? 9.343 4.671 7.560 1.00 87.44 171 SER A N 1
ATOM 1403 C CA . SER A 1 171 ? 8.708 4.826 8.871 1.00 87.44 171 SER A CA 1
ATOM 1404 C C . SER A 1 171 ? 7.450 5.700 8.811 1.00 87.44 171 SER A C 1
ATOM 1406 O O . SER A 1 171 ? 7.372 6.651 8.032 1.00 87.44 171 SER A O 1
ATOM 1408 N N . ILE A 1 172 ? 6.453 5.337 9.618 1.00 91.75 172 ILE A N 1
ATOM 1409 C CA . ILE A 1 172 ? 5.189 6.060 9.774 1.00 91.75 172 ILE A CA 1
ATOM 1410 C C . ILE A 1 172 ? 5.307 6.920 11.044 1.00 91.75 172 ILE A C 1
ATOM 1412 O O . ILE A 1 172 ? 5.784 6.400 12.058 1.00 91.75 172 ILE A O 1
ATOM 1416 N N . PRO A 1 173 ? 4.890 8.200 11.034 1.00 93.44 173 PRO A N 1
ATOM 1417 C CA . PRO A 1 173 ? 4.866 9.022 12.242 1.00 93.44 173 PRO A CA 1
ATOM 1418 C C . PRO A 1 173 ? 4.069 8.354 13.370 1.00 93.44 173 PRO A C 1
ATOM 1420 O O . PRO A 1 173 ? 2.941 7.913 13.152 1.00 93.44 173 PRO A O 1
ATOM 1423 N N . LEU A 1 174 ? 4.617 8.322 14.590 1.00 95.00 174 LEU A N 1
ATOM 1424 C CA . LEU A 1 174 ? 3.935 7.706 15.739 1.00 95.00 174 LEU A CA 1
ATOM 1425 C C . LEU A 1 174 ? 2.594 8.385 16.037 1.00 95.00 174 LEU A C 1
ATOM 1427 O O . LEU A 1 174 ? 1.594 7.697 16.210 1.00 95.00 174 LEU A O 1
ATOM 1431 N N . ASN A 1 175 ? 2.542 9.719 15.965 1.00 96.12 175 ASN A N 1
ATOM 1432 C CA . ASN A 1 175 ? 1.308 10.490 16.154 1.00 96.12 175 ASN A CA 1
ATOM 1433 C C . ASN A 1 175 ? 0.200 10.102 15.157 1.00 96.12 175 ASN A C 1
ATOM 1435 O O . ASN A 1 175 ? -0.977 10.164 15.496 1.00 96.12 175 ASN A O 1
ATOM 1439 N N . LEU A 1 176 ? 0.565 9.690 13.936 1.00 96.25 176 LEU A N 1
ATOM 1440 C CA . LEU A 1 176 ? -0.390 9.203 12.938 1.00 96.25 176 LEU A CA 1
ATOM 1441 C C . LEU A 1 176 ? -0.920 7.814 13.311 1.00 96.25 176 LEU A C 1
ATOM 1443 O O . LEU A 1 176 ? -2.120 7.571 13.217 1.00 96.25 176 LEU A O 1
ATOM 1447 N N . ILE A 1 177 ? -0.048 6.912 13.773 1.00 96.62 177 ILE A N 1
ATOM 1448 C CA . ILE A 1 177 ? -0.468 5.590 14.262 1.00 96.62 177 ILE A CA 1
ATOM 1449 C C . ILE A 1 177 ? -1.401 5.747 15.469 1.00 96.62 177 ILE A C 1
ATOM 1451 O O . ILE A 1 177 ? -2.448 5.105 15.520 1.00 96.62 177 ILE A O 1
ATOM 1455 N N . GLU A 1 178 ? -1.056 6.617 16.419 1.00 97.69 178 GLU A N 1
ATOM 1456 C CA . GLU A 1 178 ? -1.886 6.887 17.594 1.00 97.69 178 GLU A CA 1
ATOM 1457 C C . GLU A 1 178 ? -3.268 7.436 17.227 1.00 97.69 178 GLU A C 1
ATOM 1459 O O . GLU A 1 178 ? -4.263 6.994 17.800 1.00 97.69 178 GLU A O 1
ATOM 1464 N N . ASP A 1 179 ? -3.346 8.374 16.281 1.00 97.94 179 ASP A N 1
ATOM 1465 C CA . ASP A 1 179 ? -4.616 8.924 15.799 1.00 97.94 179 ASP A CA 1
ATOM 1466 C C . ASP A 1 179 ? -5.483 7.846 15.129 1.00 97.94 179 ASP A C 1
ATOM 1468 O O . ASP A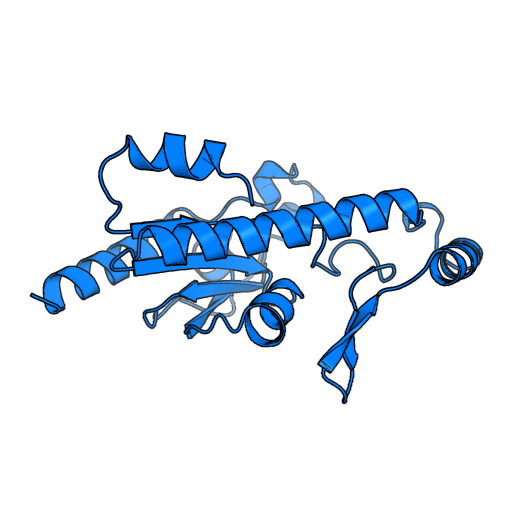 1 179 ? -6.649 7.675 15.491 1.00 97.94 179 ASP A O 1
ATOM 1472 N N . ILE A 1 180 ? -4.894 7.028 14.246 1.00 98.31 180 ILE A N 1
ATOM 1473 C CA . ILE A 1 180 ? -5.583 5.877 13.642 1.00 98.31 180 ILE A CA 1
ATOM 1474 C C . ILE A 1 180 ? -6.134 4.954 14.736 1.00 98.31 180 ILE A C 1
ATOM 1476 O O . ILE A 1 180 ? -7.316 4.617 14.715 1.00 98.31 180 ILE A O 1
ATOM 1480 N N . MET A 1 181 ? -5.317 4.576 15.722 1.00 98.19 181 MET A N 1
ATOM 1481 C CA . MET A 1 181 ? -5.745 3.666 16.789 1.00 98.19 181 MET A CA 1
ATOM 1482 C C . MET A 1 181 ? -6.833 4.265 17.685 1.00 98.19 181 MET A C 1
ATOM 1484 O O . MET A 1 181 ? -7.747 3.542 18.086 1.00 98.19 181 MET A O 1
ATOM 1488 N N . LYS A 1 182 ? -6.781 5.571 17.974 1.00 98.06 182 LYS A N 1
ATOM 1489 C CA . LYS A 1 182 ? -7.839 6.279 18.714 1.00 98.06 182 LYS A CA 1
ATOM 1490 C C . LYS A 1 182 ? -9.158 6.250 17.944 1.00 98.06 182 LYS A C 1
ATOM 1492 O O . LYS A 1 182 ? -10.181 5.907 18.530 1.00 98.06 182 LYS A O 1
ATOM 1497 N N . GLN A 1 183 ? -9.133 6.538 16.643 1.00 98.25 183 GLN A N 1
ATOM 1498 C CA . GLN A 1 183 ? -10.333 6.500 15.802 1.00 98.25 183 GLN A CA 1
ATOM 1499 C C . GLN A 1 183 ? -10.903 5.080 15.675 1.00 98.25 183 GLN A C 1
ATOM 1501 O O . GLN A 1 183 ? -12.113 4.904 15.802 1.00 98.25 183 GLN A O 1
ATOM 1506 N N . ILE A 1 184 ? -10.047 4.062 15.511 1.00 98.25 184 ILE A N 1
ATOM 1507 C CA . ILE A 1 184 ? -10.466 2.651 15.499 1.00 98.25 184 ILE A CA 1
ATOM 1508 C C . ILE A 1 184 ? -11.131 2.270 16.821 1.00 98.25 184 ILE A C 1
ATOM 1510 O O . ILE A 1 184 ? -12.196 1.658 16.812 1.00 98.25 184 ILE A O 1
ATOM 1514 N N . LYS A 1 185 ? -10.527 2.638 17.956 1.00 97.00 185 LYS A N 1
ATOM 1515 C CA . LYS A 1 185 ? -11.091 2.343 19.275 1.00 97.00 185 LYS A CA 1
ATOM 1516 C C . LYS A 1 185 ? -12.464 2.994 19.449 1.00 97.00 185 LYS A C 1
ATOM 1518 O O . LYS A 1 185 ? -13.407 2.296 19.799 1.00 97.00 185 LYS A O 1
ATOM 1523 N N . SER A 1 186 ? -12.588 4.288 19.146 1.00 96.56 186 SER A N 1
ATOM 1524 C CA . SER A 1 186 ? -13.870 5.000 19.225 1.00 96.56 186 SER A CA 1
ATOM 1525 C C . SER A 1 186 ? -14.942 4.382 18.327 1.00 96.56 186 SER A C 1
ATOM 1527 O O . SER A 1 186 ? -16.101 4.330 18.720 1.00 96.56 186 SER A O 1
ATOM 1529 N N . TRP A 1 187 ? -14.565 3.894 17.141 1.00 96.62 187 TRP A N 1
ATOM 1530 C CA . TRP A 1 187 ? -15.485 3.198 16.242 1.00 96.62 187 TRP A CA 1
ATOM 1531 C C . TRP A 1 187 ? -15.946 1.854 16.825 1.00 96.62 187 TRP A C 1
ATOM 1533 O O . TRP A 1 187 ? -17.141 1.605 16.903 1.00 96.62 187 TRP A O 1
ATOM 1543 N N . ILE A 1 188 ? -15.019 1.028 17.329 1.00 95.56 188 ILE A N 1
ATOM 1544 C CA . ILE A 1 188 ? -15.349 -0.268 17.952 1.00 95.56 188 ILE A CA 1
ATOM 1545 C C . ILE A 1 188 ? -16.210 -0.093 19.212 1.00 95.56 188 ILE A C 1
ATOM 1547 O O . ILE A 1 188 ? -17.077 -0.923 19.478 1.00 95.56 188 ILE A O 1
ATOM 1551 N N . ASP A 1 189 ? -15.948 0.944 20.009 1.00 93.19 189 ASP A N 1
ATOM 1552 C CA . ASP A 1 189 ? -16.707 1.223 21.231 1.00 93.19 189 ASP A CA 1
ATOM 1553 C C . ASP A 1 189 ? -18.093 1.821 20.930 1.00 93.19 189 ASP A C 1
ATOM 1555 O O . ASP A 1 189 ? -19.013 1.591 21.708 1.00 93.19 189 ASP A O 1
ATOM 1559 N N . GLY A 1 190 ? -18.255 2.544 19.814 1.00 87.81 190 GLY A N 1
ATOM 1560 C CA . GLY A 1 190 ? -19.545 3.073 19.346 1.00 87.81 190 GLY A CA 1
ATOM 1561 C C . GLY A 1 190 ? -20.420 2.069 18.582 1.00 87.81 190 GLY A C 1
ATOM 1562 O O . GLY A 1 190 ? -21.605 2.326 18.400 1.00 87.81 190 GLY A O 1
ATOM 1563 N N . ASP A 1 191 ? -19.849 0.941 18.154 1.00 60.75 191 ASP A N 1
ATOM 1564 C CA . ASP A 1 191 ? -20.548 -0.190 17.521 1.00 60.75 191 ASP A CA 1
ATOM 1565 C C . ASP A 1 191 ? -21.151 -1.189 18.537 1.00 60.75 191 ASP A C 1
ATOM 1567 O O . ASP A 1 191 ? -21.781 -2.173 18.136 1.00 60.75 191 ASP A O 1
ATOM 1571 N N . LYS A 1 192 ? -20.927 -0.983 19.842 1.00 51.47 192 LYS A N 1
ATOM 1572 C CA . LYS A 1 192 ? -21.551 -1.752 20.934 1.00 51.47 192 LYS A CA 1
ATOM 1573 C C . LYS A 1 192 ? -22.828 -1.082 21.417 1.00 51.47 192 LYS A C 1
ATOM 1575 O O . LYS A 1 192 ? -23.765 -1.845 21.738 1.00 51.47 192 LYS A O 1
#

Foldseek 3Di:
DPVVVLVVCVVDPQAQEAEEEFDQPQFDCVQHPPRQWPFADPVLHTRGDAQVNLVVCQVPDDVSSRDGRVRSVVSNVSRLCRLVVSVVSCVVSVHNKYWYKDFPRGRSVRCCCSPVVHAFDFAWAAQCQQPQAAARGIMTTGMNDDAPAGHDDDHHDPCQVVVPDPCSNSDHDPRRVVSVVVVVVVVVVVVD

InterPro domains:
  IPR018117 DNA methylase, C-5 cytosine-specific, active site [PS00094] (16-28)
  IPR029063 S-adenosyl-L-methionine-dependent methyltransferase superfamily [G3DSA:3.40.50.150] (2-171)
  IPR029063 S-adenosyl-L-methionine-dependent methyltransferase superfamily [SSF53335] (9-129)

Organism: NCBI:txid29559

pLDDT: mean 89.09, std 10.28, range [51.47, 98.69]

Secondary structure (DSSP, 8-state):
--HHHHHHHTTSPPPSEEEE----TTT--SS-S--SEEEE-TTS-EEE--HHHHHHHHHHS-GGG---HHHHHHHHHHHHHHHHHHHHHHHHH--SEEEEEEETT-THHHHHHHTT----EEEEEEGGGT-TTS---EEEEEESS------------HHHHHH--HHHHHPPPHHHHHHHHHHHHHHHHHT-

Radius of gyration: 18.33 Å; chains: 1; bounding box: 44×45×47 Å

Sequence (192 aa):
MNFNLIKDLSRLPKPDIILASPPCESWSSADCNGKMFRGFDTSGAWRVMNAHYYEEYCKTCHPVKRRYFEQKERGRLIGESTIGGTIEIIKHFKPKVWVIENPKTSKSWEFQELHWNFEGFKNTTNYSSYDSKFSLKPTIFKSNIKLNLLNNKVESNNDHMAKGSYNKRSSIPLNLIEDIMKQIKSWIDGDK